Protein AF-A0A1V2PY38-F1 (afdb_monomer)

Foldseek 3Di:
DDDDDDDDDDDDDDDDDDDDDDDDPPPPPDPPPPPDFAFADFAADPLATFDWADQPPAQAIEGAHPDLQCLLVSLLVNLCCVPPHNAYHPQWTQGDNRQKIFGRCVLFPKQDPPSGDPVVVVSSVVSCVLLVVQKDAQCPPPRIRTRRMIGGPDDRPDPSSNVSSVRSDPCVPVPDPPPD

Nearest PDB structures (foldseek):
  5opz-assembly2_B  TM=5.180E-01  e=1.975E-01  Serratia marcescens
  4b8t-assembly1_A  TM=2.677E-01  e=6.816E+00  Homo sapiens
  6t8h-assembly1_A  TM=3.643E-01  e=8.778E+00  Pyrococcus abyssi GE5

Structure (mmCIF, N/CA/C/O backbone):
data_AF-A0A1V2PY38-F1
#
_entry.id   AF-A0A1V2PY38-F1
#
loop_
_atom_site.group_PDB
_atom_site.id
_atom_site.type_symbol
_atom_site.label_atom_id
_atom_site.label_alt_id
_atom_site.label_comp_id
_atom_site.label_asym_id
_atom_site.label_entity_id
_atom_site.label_seq_id
_atom_site.pdbx_PDB_ins_code
_atom_site.Cartn_x
_atom_site.Cartn_y
_atom_site.Cartn_z
_atom_site.occupancy
_atom_site.B_iso_or_equiv
_atom_site.auth_seq_id
_atom_site.auth_comp_id
_atom_site.auth_asym_id
_atom_site.auth_atom_id
_atom_site.pdbx_PDB_model_num
ATOM 1 N N . MET A 1 1 ? 24.891 -36.313 -30.541 1.00 44.72 1 MET A N 1
ATOM 2 C CA . MET A 1 1 ? 26.145 -35.737 -29.997 1.00 44.72 1 MET A CA 1
ATOM 3 C C . MET A 1 1 ? 26.915 -35.227 -31.208 1.00 44.72 1 MET A C 1
ATOM 5 O O . MET A 1 1 ? 27.112 -36.025 -32.102 1.00 44.72 1 MET A O 1
ATOM 9 N N . THR A 1 2 ? 27.163 -33.933 -31.428 1.00 37.19 2 THR A N 1
ATOM 10 C CA . THR A 1 2 ? 27.939 -33.009 -30.584 1.00 37.19 2 THR A CA 1
ATOM 11 C C . THR A 1 2 ? 27.780 -31.555 -31.068 1.00 37.19 2 THR A C 1
ATOM 13 O O . THR A 1 2 ? 27.877 -31.304 -32.260 1.00 37.19 2 THR A O 1
ATOM 16 N N . ARG A 1 3 ? 27.605 -30.650 -30.091 1.00 33.72 3 ARG A N 1
ATOM 17 C CA . ARG A 1 3 ? 28.083 -29.253 -29.956 1.00 33.72 3 ARG A CA 1
ATOM 18 C C . ARG A 1 3 ? 27.941 -28.235 -31.107 1.00 33.72 3 ARG A C 1
ATOM 20 O O . ARG A 1 3 ? 28.606 -28.329 -32.130 1.00 33.72 3 ARG A O 1
ATOM 27 N N . SER A 1 4 ? 27.243 -27.138 -30.789 1.00 47.00 4 SER A N 1
ATOM 28 C CA . SER A 1 4 ? 27.492 -25.795 -31.337 1.00 47.00 4 SER A CA 1
ATOM 29 C C . SER A 1 4 ? 28.939 -25.340 -31.126 1.00 47.00 4 SER A C 1
ATOM 31 O O . SER A 1 4 ? 29.556 -25.709 -30.120 1.00 47.00 4 SER A O 1
ATOM 33 N N . PRO A 1 5 ? 29.398 -24.383 -31.946 1.00 56.16 5 PRO A N 1
ATOM 34 C CA . PRO A 1 5 ? 30.274 -23.337 -31.451 1.00 56.16 5 PRO A CA 1
ATOM 35 C C . PRO A 1 5 ? 29.698 -21.938 -31.698 1.00 56.16 5 PRO A C 1
ATOM 37 O O . PRO A 1 5 ? 29.200 -21.590 -32.766 1.00 56.16 5 PRO A O 1
ATOM 40 N N . VAL A 1 6 ? 29.795 -21.142 -30.640 1.00 51.50 6 VAL A N 1
ATOM 41 C CA . VAL A 1 6 ? 29.648 -19.690 -30.603 1.00 51.50 6 VAL A CA 1
ATOM 42 C C . VAL A 1 6 ? 30.889 -19.086 -31.262 1.00 51.50 6 VAL A C 1
ATOM 44 O O . VAL A 1 6 ? 31.999 -19.458 -30.886 1.00 51.50 6 VAL A O 1
ATOM 47 N N . HIS A 1 7 ? 30.730 -18.127 -32.175 1.00 43.81 7 HIS A N 1
ATOM 48 C CA . HIS A 1 7 ? 31.849 -17.313 -32.651 1.00 43.81 7 HIS A CA 1
ATOM 49 C C . HIS A 1 7 ? 31.508 -15.816 -32.639 1.00 43.81 7 HIS A C 1
ATOM 51 O O . HIS A 1 7 ? 30.764 -15.312 -33.468 1.00 43.81 7 HIS A O 1
ATOM 57 N N . HIS A 1 8 ? 32.108 -15.161 -31.642 1.00 42.28 8 HIS A N 1
ATOM 58 C CA . HIS A 1 8 ? 32.772 -13.855 -31.649 1.00 42.28 8 HIS A CA 1
ATOM 59 C C . HIS A 1 8 ? 32.040 -12.598 -32.149 1.00 42.28 8 HIS A C 1
ATOM 61 O O . HIS A 1 8 ? 31.874 -12.359 -33.341 1.00 42.28 8 HIS A O 1
ATOM 67 N N . LEU A 1 9 ? 31.808 -11.692 -31.188 1.00 53.88 9 LEU A N 1
ATOM 68 C CA . LEU A 1 9 ? 31.710 -10.246 -31.394 1.00 53.88 9 LEU A CA 1
ATOM 69 C C . LEU A 1 9 ? 32.893 -9.729 -32.234 1.00 53.88 9 LEU A C 1
ATOM 71 O O . LEU A 1 9 ? 34.048 -9.785 -31.804 1.00 53.88 9 LEU A O 1
ATOM 75 N N . ALA A 1 10 ? 32.589 -9.134 -33.382 1.00 41.25 10 ALA A N 1
ATOM 76 C CA . ALA A 1 10 ? 33.460 -8.225 -34.115 1.00 41.25 10 ALA A CA 1
ATOM 77 C C . ALA A 1 10 ? 32.586 -7.374 -35.045 1.00 41.25 10 ALA A C 1
ATOM 79 O O . ALA A 1 10 ? 31.606 -7.873 -35.573 1.00 41.25 10 ALA A O 1
ATOM 80 N N . ARG A 1 11 ? 32.843 -6.107 -35.345 1.00 52.97 11 ARG A N 1
ATOM 81 C CA . ARG A 1 11 ? 33.728 -5.050 -34.847 1.00 52.97 11 ARG A CA 1
ATOM 82 C C . ARG A 1 11 ? 33.082 -3.774 -35.405 1.00 52.97 11 ARG A C 1
ATOM 84 O O . ARG A 1 11 ? 32.535 -3.795 -36.501 1.00 52.97 11 ARG A O 1
ATOM 91 N N . ARG A 1 12 ? 33.138 -2.683 -34.643 1.00 54.25 12 ARG A N 1
ATOM 92 C CA . ARG A 1 12 ? 32.640 -1.351 -35.015 1.00 54.25 12 ARG A CA 1
ATOM 93 C C . ARG A 1 12 ? 33.086 -0.947 -36.426 1.00 54.25 12 ARG A C 1
ATOM 95 O O . ARG A 1 12 ? 34.281 -0.785 -36.658 1.00 54.25 12 ARG A O 1
ATOM 102 N N . THR A 1 13 ? 32.128 -0.701 -37.311 1.00 54.72 13 THR A N 1
ATOM 103 C CA . THR A 1 13 ? 32.348 0.035 -38.558 1.00 54.72 13 THR A CA 1
ATOM 104 C C . THR A 1 13 ? 31.899 1.471 -38.322 1.00 54.72 13 THR A C 1
ATOM 106 O O . THR A 1 13 ? 30.708 1.763 -38.286 1.00 54.72 13 THR A O 1
ATOM 109 N N . PHE A 1 14 ? 32.867 2.359 -38.099 1.00 48.75 14 PHE A N 1
ATOM 110 C CA . PHE A 1 14 ? 32.667 3.797 -38.237 1.00 48.75 14 PHE A CA 1
ATOM 111 C C . PHE A 1 14 ? 32.673 4.123 -39.731 1.00 48.75 14 PHE A C 1
ATOM 113 O O . PHE A 1 14 ? 33.659 3.849 -40.413 1.00 48.75 14 PHE A O 1
ATOM 120 N N . LEU A 1 15 ? 31.585 4.710 -40.222 1.00 56.56 15 LEU A N 1
ATOM 121 C CA . LEU A 1 15 ? 31.536 5.372 -41.520 1.00 56.56 15 LEU A CA 1
ATOM 122 C C . LEU A 1 15 ? 31.218 6.847 -41.291 1.00 56.56 15 LEU A C 1
ATOM 124 O O . LEU A 1 15 ? 30.139 7.220 -40.840 1.00 56.56 15 LEU A O 1
ATOM 128 N N . THR A 1 16 ? 32.225 7.660 -41.577 1.00 53.53 16 THR A N 1
ATOM 129 C CA . THR A 1 16 ? 32.181 9.106 -41.761 1.00 53.53 16 THR A CA 1
ATOM 130 C C . THR A 1 16 ? 31.366 9.445 -43.010 1.00 53.53 16 THR A C 1
ATOM 132 O O . THR A 1 16 ? 31.593 8.874 -44.075 1.00 53.53 16 THR A O 1
ATOM 135 N N . GLY A 1 17 ? 30.449 10.406 -42.895 1.00 42.59 17 GLY A N 1
ATOM 136 C CA . GLY A 1 17 ? 29.674 10.951 -44.010 1.00 42.59 17 GLY A CA 1
ATOM 137 C C . GLY A 1 17 ? 29.323 12.417 -43.759 1.00 42.59 17 GLY A C 1
ATOM 138 O O . GLY A 1 17 ? 28.864 12.774 -42.682 1.00 42.59 17 GLY A O 1
ATOM 139 N N . LEU A 1 18 ? 29.634 13.248 -44.745 1.00 49.16 18 LEU A N 1
ATOM 140 C CA . LEU A 1 18 ? 29.828 14.695 -44.714 1.00 49.16 18 LEU A CA 1
ATOM 141 C C . LEU A 1 18 ? 28.513 15.515 -44.722 1.00 49.16 18 LEU A C 1
ATOM 143 O O . LEU A 1 18 ? 27.546 15.148 -45.379 1.00 49.16 18 LEU A O 1
ATOM 147 N N . LEU A 1 19 ? 28.562 16.653 -44.023 1.00 48.09 19 LEU A N 1
ATOM 148 C CA . LEU A 1 19 ? 27.736 17.875 -44.043 1.00 48.09 19 LEU A CA 1
ATOM 149 C C . LEU A 1 19 ? 26.631 18.023 -45.116 1.00 48.09 19 LEU A C 1
ATOM 151 O O . LEU A 1 19 ? 26.914 18.216 -46.297 1.00 48.09 19 LEU A O 1
ATOM 155 N N . ALA A 1 20 ? 25.387 18.166 -44.643 1.00 43.59 20 ALA A N 1
ATOM 156 C CA . ALA A 1 20 ? 24.339 18.942 -45.303 1.00 43.59 20 ALA A CA 1
ATOM 157 C C . ALA A 1 20 ? 23.852 20.036 -44.339 1.00 43.59 20 ALA A C 1
ATOM 159 O O . ALA A 1 20 ? 23.344 19.755 -43.255 1.00 43.59 20 ALA A O 1
ATOM 160 N N . ALA A 1 21 ? 24.049 21.294 -44.731 1.00 48.72 21 ALA A N 1
ATOM 161 C CA . ALA A 1 21 ? 23.447 22.449 -44.087 1.00 48.72 21 ALA A CA 1
ATOM 162 C C . ALA A 1 21 ? 21.945 22.470 -44.408 1.00 48.72 21 ALA A C 1
ATOM 164 O O . ALA A 1 21 ? 21.555 22.565 -45.569 1.00 48.72 21 ALA A O 1
ATOM 165 N N . GLY A 1 22 ? 21.110 22.368 -43.379 1.00 40.28 22 GLY A N 1
ATOM 166 C CA . GLY A 1 22 ? 19.658 22.426 -43.494 1.00 40.28 22 GLY A CA 1
ATOM 167 C C . GLY A 1 22 ? 19.045 22.300 -42.110 1.00 40.28 22 GLY A C 1
ATOM 168 O O . GLY A 1 22 ? 19.044 21.222 -41.526 1.00 40.28 22 GLY A O 1
ATOM 169 N N . GLY A 1 23 ? 18.598 23.425 -41.555 1.00 47.91 23 GLY A N 1
ATOM 170 C CA . GLY A 1 23 ? 17.993 23.483 -40.233 1.00 47.91 23 GLY A CA 1
ATOM 171 C C . GLY A 1 23 ? 16.751 22.602 -40.149 1.00 47.91 23 GLY A C 1
ATOM 172 O O . GLY A 1 23 ? 15.719 22.910 -40.731 1.00 47.91 23 GLY A O 1
ATOM 173 N N . LEU A 1 24 ? 16.852 21.540 -39.364 1.00 43.84 24 LEU A N 1
ATOM 174 C CA . LEU A 1 24 ? 15.728 20.921 -38.685 1.00 43.84 24 LEU A CA 1
ATOM 175 C C . LEU A 1 24 ? 16.132 20.894 -37.220 1.00 43.84 24 LEU A C 1
ATOM 177 O O . LEU A 1 24 ? 16.911 20.047 -36.790 1.00 43.84 24 LEU A O 1
ATOM 181 N N . ALA A 1 25 ? 15.649 21.883 -36.466 1.00 46.38 25 ALA A N 1
ATOM 182 C CA . ALA A 1 25 ? 15.581 21.748 -35.026 1.00 46.38 25 ALA A CA 1
ATOM 183 C C . ALA A 1 25 ? 14.710 20.516 -34.773 1.00 46.38 25 ALA A C 1
ATOM 185 O O . ALA A 1 25 ? 13.492 20.564 -34.944 1.00 46.38 25 ALA A O 1
ATOM 186 N N . VAL A 1 26 ? 15.345 19.391 -34.449 1.00 49.00 26 VAL A N 1
ATOM 187 C CA . VAL A 1 26 ? 14.652 18.286 -33.805 1.00 49.00 26 VAL A CA 1
ATOM 188 C C . VAL A 1 26 ? 14.192 18.875 -32.484 1.00 49.00 26 VAL A C 1
ATOM 190 O O . VAL A 1 26 ? 14.987 19.069 -31.567 1.00 49.00 26 VAL A O 1
ATOM 193 N N . LEU A 1 27 ? 12.925 19.282 -32.444 1.00 49.25 27 LEU A N 1
ATOM 194 C CA . LEU A 1 27 ? 12.243 19.561 -31.199 1.00 49.25 27 LEU A CA 1
ATOM 195 C C . LEU A 1 27 ? 12.256 18.216 -30.472 1.00 49.25 27 LEU A C 1
ATOM 197 O O . LEU A 1 27 ? 11.475 17.327 -30.812 1.00 49.25 27 LEU A O 1
ATOM 201 N N . GLU A 1 28 ? 13.206 18.018 -29.557 1.00 47.66 28 GLU A N 1
ATOM 202 C CA . GLU A 1 28 ? 13.076 16.928 -28.603 1.00 47.66 28 GLU A CA 1
ATOM 203 C C . GLU A 1 28 ? 11.726 17.141 -27.919 1.00 47.66 28 GLU A C 1
ATOM 205 O O . GLU A 1 28 ? 11.496 18.226 -27.366 1.00 47.66 28 GLU A O 1
ATOM 210 N N . PRO A 1 29 ? 10.793 16.178 -27.994 1.00 48.53 29 PRO A N 1
ATOM 211 C CA . PRO A 1 29 ? 9.620 16.251 -27.156 1.00 48.53 29 PRO A CA 1
ATOM 212 C C . PRO A 1 29 ? 10.141 16.226 -25.723 1.00 48.53 29 PRO A C 1
ATOM 214 O O . PRO A 1 29 ? 10.642 15.205 -25.252 1.00 48.53 29 PRO A O 1
ATOM 217 N N . ALA A 1 30 ? 10.070 17.377 -25.052 1.00 48.47 30 ALA A N 1
ATOM 218 C CA . ALA A 1 30 ? 10.277 17.447 -23.619 1.00 48.47 30 ALA A CA 1
ATOM 219 C C . ALA A 1 30 ? 9.403 16.347 -23.006 1.00 48.47 30 ALA A C 1
ATOM 221 O O . ALA A 1 30 ? 8.228 16.252 -23.392 1.00 48.47 30 ALA A O 1
ATOM 222 N N . PRO A 1 31 ? 9.943 15.489 -22.120 1.00 47.78 31 PRO A N 1
ATOM 223 C CA . PRO A 1 31 ? 9.119 14.489 -21.472 1.00 47.78 31 PRO A CA 1
ATOM 224 C C . PRO A 1 31 ? 7.945 15.239 -20.863 1.00 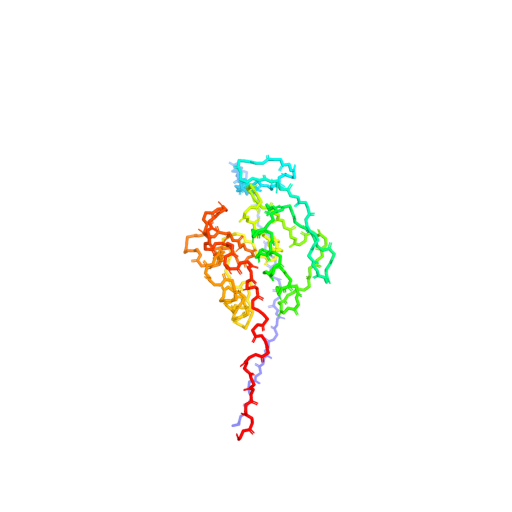47.78 31 PRO A C 1
ATOM 226 O O . PRO A 1 31 ? 8.137 16.182 -20.091 1.00 47.78 31 PRO A O 1
ATOM 229 N N . ALA A 1 32 ? 6.733 14.876 -21.283 1.00 40.38 32 ALA A N 1
ATOM 230 C CA . ALA A 1 32 ? 5.536 15.340 -20.625 1.00 40.38 32 ALA A CA 1
ATOM 231 C C . ALA A 1 32 ? 5.687 14.883 -19.177 1.00 40.38 32 ALA A C 1
ATOM 233 O O . ALA A 1 32 ? 5.514 13.704 -18.870 1.00 40.38 32 ALA A O 1
ATOM 234 N N . ALA A 1 33 ? 6.101 15.801 -18.306 1.00 42.47 33 ALA A N 1
ATOM 235 C CA . ALA A 1 33 ? 6.048 15.612 -16.879 1.00 42.47 33 ALA A CA 1
ATOM 236 C C . ALA A 1 33 ? 4.559 15.495 -16.571 1.00 42.47 33 ALA A C 1
ATOM 238 O O . ALA A 1 33 ? 3.869 16.496 -16.380 1.00 42.47 33 ALA A O 1
ATOM 239 N N 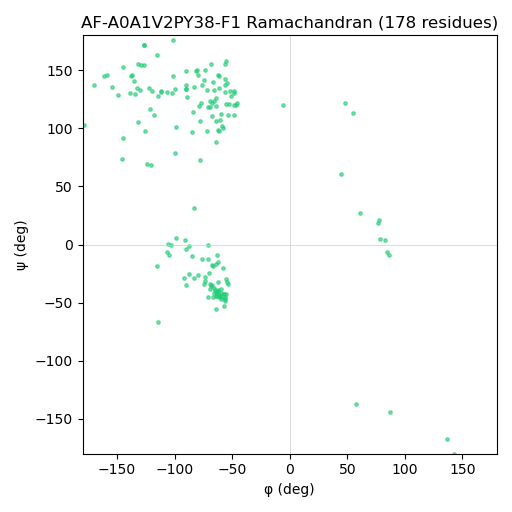. ALA A 1 34 ? 4.038 14.268 -16.645 1.00 49.69 34 ALA A N 1
ATOM 240 C CA . ALA A 1 34 ? 2.760 13.923 -16.067 1.00 49.69 34 ALA A CA 1
ATOM 241 C C . ALA A 1 34 ? 2.828 14.478 -14.648 1.00 49.69 34 ALA A C 1
ATOM 243 O O . ALA A 1 34 ? 3.707 14.070 -13.887 1.00 49.69 34 ALA A O 1
ATOM 244 N N . GLY A 1 35 ? 2.020 15.510 -14.375 1.00 47.31 35 GLY A N 1
ATOM 245 C CA . GLY A 1 35 ? 2.126 16.292 -13.149 1.00 47.31 35 GLY A CA 1
ATOM 246 C C . GLY A 1 35 ? 2.263 15.339 -11.976 1.00 47.31 35 GLY A C 1
ATOM 247 O O . GLY A 1 35 ? 1.428 14.440 -11.829 1.00 47.31 35 GLY A O 1
ATOM 248 N N . ALA A 1 36 ? 3.361 15.476 -11.227 1.00 59.59 36 ALA A N 1
ATOM 249 C CA . ALA A 1 36 ? 3.628 14.600 -10.103 1.00 59.59 36 ALA A CA 1
ATOM 250 C C . ALA A 1 36 ? 2.366 14.582 -9.227 1.00 59.59 36 ALA A C 1
ATOM 252 O O . ALA A 1 36 ? 1.817 15.653 -8.936 1.00 59.59 36 ALA A O 1
ATOM 253 N N . PRO A 1 37 ? 1.837 13.396 -8.894 1.00 64.19 37 PRO A N 1
ATOM 254 C CA . PRO A 1 37 ? 0.621 13.312 -8.112 1.00 64.19 37 PRO A CA 1
ATOM 255 C C . PRO A 1 37 ? 0.819 14.075 -6.803 1.00 64.19 37 PRO A C 1
ATOM 257 O O . PRO A 1 37 ? 1.883 14.009 -6.190 1.00 64.19 37 PRO A O 1
ATOM 260 N N . ALA A 1 38 ? -0.196 14.847 -6.415 1.00 79.50 38 ALA A N 1
ATOM 261 C CA . ALA A 1 38 ? -0.108 15.691 -5.236 1.00 79.50 38 ALA A CA 1
ATOM 262 C C . ALA A 1 38 ? 0.053 14.826 -3.978 1.00 79.50 38 ALA A C 1
ATOM 264 O O . ALA A 1 38 ? -0.817 14.009 -3.656 1.00 79.50 38 ALA A O 1
ATOM 265 N N . GLU A 1 39 ? 1.169 15.028 -3.283 1.00 88.44 39 GLU A N 1
ATOM 266 C CA . GLU A 1 39 ? 1.436 14.435 -1.979 1.00 88.44 39 GLU A CA 1
ATOM 267 C C . GLU A 1 39 ? 0.470 14.993 -0.929 1.00 88.44 39 GLU A C 1
ATOM 269 O O . GLU A 1 39 ? 0.159 16.191 -0.904 1.00 88.44 39 GLU A O 1
ATOM 274 N N . ALA A 1 40 ? 0.001 14.109 -0.054 1.00 91.19 40 ALA A N 1
ATOM 275 C CA . ALA A 1 40 ? -0.819 14.470 1.084 1.00 91.19 40 ALA A CA 1
ATOM 276 C C . ALA A 1 40 ? 0.004 15.313 2.063 1.00 91.19 40 ALA A C 1
ATOM 278 O O . ALA A 1 40 ? 1.046 14.884 2.557 1.00 91.19 40 ALA A O 1
ATOM 279 N N . ARG A 1 41 ? -0.474 16.516 2.384 1.00 90.88 41 ARG A N 1
ATOM 280 C CA . ARG A 1 41 ? 0.142 17.336 3.432 1.00 90.88 41 ARG A CA 1
ATOM 281 C C . ARG A 1 41 ? -0.509 17.027 4.779 1.00 90.88 41 ARG A C 1
ATOM 283 O O . ARG A 1 41 ? -1.739 17.029 4.844 1.00 90.88 41 ARG A O 1
ATOM 290 N N . PRO A 1 42 ? 0.278 16.822 5.850 1.00 93.69 42 PRO A N 1
ATOM 291 C CA . PRO A 1 42 ? -0.267 16.704 7.194 1.00 93.69 42 PRO A CA 1
ATOM 292 C C . PRO A 1 42 ? -1.139 17.907 7.558 1.00 93.69 42 PRO A C 1
ATOM 294 O O . PRO A 1 42 ? -0.800 19.053 7.247 1.00 93.69 42 PRO A O 1
ATOM 297 N N . GLY A 1 43 ? -2.260 17.646 8.222 1.00 93.38 43 GLY A N 1
ATOM 298 C CA . GLY A 1 43 ? -3.245 18.663 8.569 1.00 93.38 43 GLY A CA 1
ATOM 299 C C . GLY A 1 43 ? -4.690 18.171 8.481 1.00 93.38 43 GLY A C 1
ATOM 300 O O . GLY A 1 43 ? -4.950 17.006 8.171 1.00 93.38 43 GLY A O 1
ATOM 301 N N . PRO A 1 44 ? -5.656 19.049 8.785 1.00 92.75 44 PRO A N 1
ATOM 302 C CA . PRO A 1 44 ? -7.065 18.693 8.773 1.00 92.75 44 PRO A CA 1
ATOM 303 C C . PRO A 1 44 ? -7.606 18.564 7.344 1.00 92.75 44 PRO A C 1
ATOM 305 O O . PRO A 1 44 ? -7.327 19.382 6.468 1.00 92.75 44 PRO A O 1
ATOM 308 N N . THR A 1 45 ? -8.470 17.576 7.141 1.00 90.06 45 THR A N 1
ATOM 309 C CA . THR A 1 45 ? -9.266 17.366 5.927 1.00 90.06 45 THR A CA 1
ATOM 310 C C . THR A 1 45 ? -10.741 17.240 6.305 1.00 90.06 45 THR A C 1
ATOM 312 O O . THR A 1 45 ? -11.097 17.091 7.476 1.00 90.06 45 THR A O 1
ATOM 315 N N . ARG A 1 46 ? -11.635 17.212 5.310 1.00 87.38 46 ARG A N 1
ATOM 316 C CA . ARG A 1 46 ? -13.068 16.946 5.548 1.00 87.38 46 ARG A CA 1
ATOM 317 C C . ARG A 1 46 ? -13.355 15.555 6.136 1.00 87.38 46 ARG A C 1
ATOM 319 O O . ARG A 1 46 ? -14.477 15.312 6.569 1.00 87.38 46 ARG A O 1
ATOM 326 N N . PHE A 1 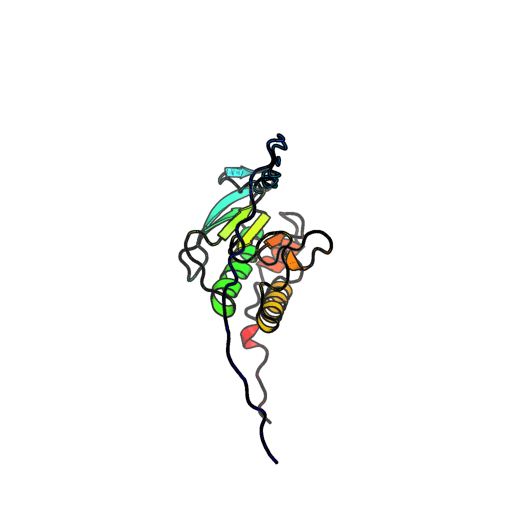47 ? -12.385 14.641 6.093 1.00 85.62 47 PHE A N 1
ATOM 327 C CA . PHE A 1 47 ? -12.528 13.259 6.552 1.00 85.62 47 PHE A CA 1
ATOM 328 C C . PHE A 1 47 ? -11.801 12.973 7.873 1.00 85.62 47 PHE A C 1
ATOM 330 O O . PHE A 1 47 ? -11.958 11.882 8.414 1.00 85.62 47 PHE A O 1
ATOM 337 N N . GLY A 1 48 ? -11.030 13.930 8.397 1.00 91.44 48 GLY A N 1
ATOM 338 C CA . GLY A 1 48 ? -10.202 13.763 9.592 1.00 91.44 48 GLY A CA 1
ATOM 339 C C . GLY A 1 48 ? -8.814 14.377 9.421 1.00 91.44 48 GLY A C 1
ATOM 340 O O . GLY A 1 48 ? -8.575 15.126 8.475 1.00 91.44 48 GLY A O 1
ATOM 341 N N . ASN A 1 49 ? -7.898 14.060 10.332 1.00 96.00 49 ASN A N 1
ATOM 342 C CA . ASN A 1 49 ? -6.527 14.563 10.283 1.00 96.00 49 ASN A CA 1
ATOM 343 C C . ASN A 1 49 ? -5.629 13.624 9.484 1.00 96.00 49 ASN A C 1
ATOM 345 O O . ASN A 1 49 ? -5.662 12.412 9.688 1.00 96.00 49 ASN A O 1
ATOM 349 N N . VAL A 1 50 ? -4.825 14.200 8.598 1.00 97.38 50 VAL A N 1
ATOM 350 C CA . VAL A 1 50 ? -3.691 13.527 7.973 1.00 97.38 50 VAL A CA 1
ATOM 351 C C . VAL A 1 50 ? -2.470 13.753 8.849 1.00 97.38 50 VAL A C 1
ATOM 353 O O . VAL A 1 50 ? -2.132 14.895 9.168 1.00 97.38 50 VAL A O 1
ATOM 356 N N . GLU A 1 51 ? -1.805 12.670 9.223 1.00 97.56 51 GLU A N 1
ATOM 357 C CA . GLU A 1 51 ? -0.622 12.671 10.078 1.00 97.56 51 GLU A CA 1
ATOM 358 C C . GLU A 1 51 ? 0.493 11.850 9.431 1.00 97.56 51 GLU A C 1
ATOM 360 O O . GLU A 1 51 ? 0.253 10.963 8.610 1.00 97.56 51 GLU A O 1
ATOM 365 N N . THR A 1 52 ? 1.741 12.153 9.779 1.00 97.81 52 THR A N 1
ATOM 366 C CA . THR A 1 52 ? 2.878 11.344 9.337 1.00 97.81 52 THR A CA 1
ATOM 367 C C . THR A 1 52 ? 2.962 10.087 10.193 1.00 97.81 52 THR A C 1
ATOM 369 O O . THR A 1 52 ? 3.182 10.165 11.401 1.00 97.81 52 THR A O 1
ATOM 372 N N . HIS A 1 53 ? 2.845 8.923 9.560 1.00 98.19 53 HIS A N 1
ATOM 373 C CA . HIS A 1 53 ? 2.949 7.626 10.217 1.00 98.19 53 HIS A CA 1
ATOM 374 C C . HIS A 1 53 ? 4.211 6.890 9.777 1.00 98.19 53 HIS A C 1
ATOM 376 O O . HIS A 1 53 ? 4.476 6.754 8.583 1.00 98.19 53 HIS A O 1
ATOM 382 N N . VAL A 1 54 ? 4.970 6.380 10.746 1.00 98.06 54 VAL A N 1
ATOM 383 C CA . VAL A 1 54 ? 6.123 5.507 10.494 1.00 98.06 54 VAL A CA 1
ATOM 384 C C . VAL A 1 54 ? 5.633 4.109 10.125 1.00 98.06 54 VAL A C 1
ATOM 386 O O . VAL A 1 54 ? 4.723 3.573 10.760 1.00 98.06 54 VAL A O 1
ATOM 389 N N . ILE A 1 55 ? 6.256 3.506 9.115 1.00 97.88 55 ILE A N 1
ATOM 390 C CA . ILE A 1 55 ? 6.003 2.121 8.72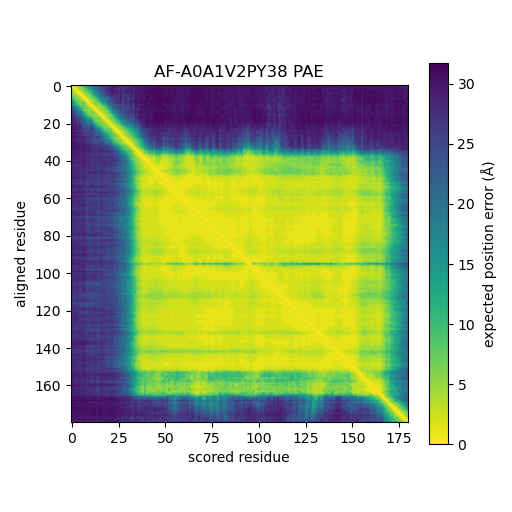2 1.00 97.88 55 ILE A CA 1
ATOM 391 C C . ILE A 1 55 ? 6.851 1.213 9.614 1.00 97.88 55 ILE A C 1
ATOM 393 O O . ILE A 1 55 ? 8.083 1.236 9.554 1.00 97.88 55 ILE A O 1
ATOM 397 N N . GLU A 1 56 ? 6.175 0.423 10.449 1.00 95.94 56 GLU A N 1
ATOM 398 C CA . GLU A 1 56 ? 6.791 -0.505 11.403 1.00 95.94 56 GLU A CA 1
ATOM 399 C C . GLU A 1 56 ? 7.871 -1.372 10.734 1.00 95.94 56 GLU A C 1
ATOM 401 O O . GLU A 1 56 ? 7.649 -1.947 9.669 1.00 95.94 56 GLU A O 1
ATOM 406 N N . GLY A 1 57 ? 9.041 -1.464 11.372 1.00 95.94 57 GLY A N 1
ATOM 407 C CA . GLY A 1 57 ? 10.172 -2.252 10.875 1.00 95.94 57 GLY A CA 1
ATOM 408 C C . GLY A 1 57 ? 11.072 -1.547 9.864 1.00 95.94 57 GLY A C 1
ATOM 409 O O . GLY A 1 57 ? 12.124 -2.085 9.534 1.00 95.94 57 GLY A O 1
ATOM 410 N N . SER A 1 58 ? 10.705 -0.347 9.413 1.00 97.19 58 SER A N 1
ATOM 411 C CA . SER A 1 58 ? 11.420 0.382 8.365 1.00 97.19 58 SER A CA 1
ATOM 412 C C . SER A 1 58 ? 11.807 1.803 8.789 1.00 97.19 58 SER A C 1
ATOM 414 O O . SER A 1 58 ? 11.364 2.306 9.820 1.00 97.19 58 SER A O 1
ATOM 416 N N . ALA A 1 59 ? 12.612 2.470 7.958 1.00 95.50 59 ALA A N 1
ATOM 417 C CA . ALA A 1 59 ? 12.874 3.907 8.077 1.00 95.50 59 ALA A CA 1
ATOM 418 C C . ALA A 1 59 ? 11.843 4.770 7.318 1.00 95.50 59 ALA A C 1
ATOM 420 O O . ALA A 1 59 ? 11.962 5.994 7.309 1.00 95.50 59 ALA A O 1
ATOM 421 N N . ALA A 1 60 ? 10.874 4.144 6.644 1.00 98.00 60 ALA A N 1
ATOM 422 C CA . ALA A 1 60 ? 9.890 4.812 5.805 1.00 98.00 60 ALA A CA 1
ATOM 423 C C . ALA A 1 60 ? 8.740 5.403 6.634 1.00 98.00 60 ALA A C 1
ATOM 425 O O . ALA A 1 60 ? 8.343 4.863 7.670 1.00 98.00 60 ALA A O 1
ATOM 426 N N . SER A 1 61 ? 8.157 6.493 6.140 1.00 97.81 61 SER A N 1
ATOM 427 C CA . SER A 1 61 ? 6.951 7.101 6.705 1.00 97.81 61 SER A CA 1
ATOM 428 C C . SER A 1 61 ? 6.075 7.680 5.605 1.00 97.81 61 SER A C 1
ATOM 430 O O . SER A 1 61 ? 6.603 8.100 4.583 1.00 97.81 61 SER A O 1
ATOM 432 N N . ALA A 1 62 ? 4.765 7.759 5.828 1.00 97.75 62 ALA A N 1
ATOM 433 C CA . ALA A 1 62 ? 3.827 8.367 4.887 1.00 97.75 62 ALA A CA 1
ATOM 434 C C . ALA A 1 62 ? 2.799 9.244 5.613 1.00 97.75 62 ALA A C 1
ATOM 436 O O . ALA A 1 62 ? 2.380 8.929 6.729 1.00 97.75 62 ALA A O 1
ATOM 437 N N . ALA A 1 63 ? 2.381 10.336 4.970 1.00 97.88 63 ALA A N 1
ATOM 438 C CA . ALA A 1 63 ? 1.287 11.181 5.439 1.00 97.88 63 ALA A CA 1
ATOM 439 C C . ALA A 1 63 ? -0.064 10.524 5.105 1.00 97.88 63 ALA A C 1
ATOM 441 O O . ALA A 1 63 ? -0.470 10.495 3.944 1.00 97.88 63 ALA A O 1
ATOM 442 N N . LEU A 1 64 ? -0.755 9.972 6.104 1.00 97.75 64 LEU A N 1
ATOM 443 C CA . LEU A 1 64 ? -1.993 9.205 5.920 1.00 97.75 64 LEU A CA 1
ATOM 444 C C . LEU A 1 64 ? -3.114 9.746 6.804 1.00 97.75 64 LEU A C 1
ATOM 446 O O . LEU A 1 64 ? -2.868 10.332 7.853 1.00 97.75 64 LEU A O 1
ATOM 450 N N . LEU A 1 65 ? -4.359 9.532 6.379 1.00 97.06 65 LEU A N 1
ATOM 451 C CA . LEU A 1 65 ? -5.533 9.865 7.175 1.00 97.06 65 LEU A CA 1
ATOM 452 C C . LEU A 1 65 ? -5.592 8.951 8.408 1.00 97.06 65 LEU A C 1
ATOM 454 O O . LEU A 1 65 ? -5.669 7.725 8.274 1.00 97.06 65 LEU A O 1
ATOM 458 N N . SER A 1 66 ? -5.598 9.552 9.597 1.00 94.94 66 SER A N 1
ATOM 459 C CA . SER A 1 66 ? -5.624 8.848 10.879 1.00 94.94 66 SER A CA 1
ATOM 460 C C . SER A 1 66 ? -6.817 7.888 11.006 1.00 94.94 66 SER A C 1
ATOM 462 O O . SER A 1 66 ? -7.880 8.061 10.403 1.00 94.94 66 SER A O 1
ATOM 464 N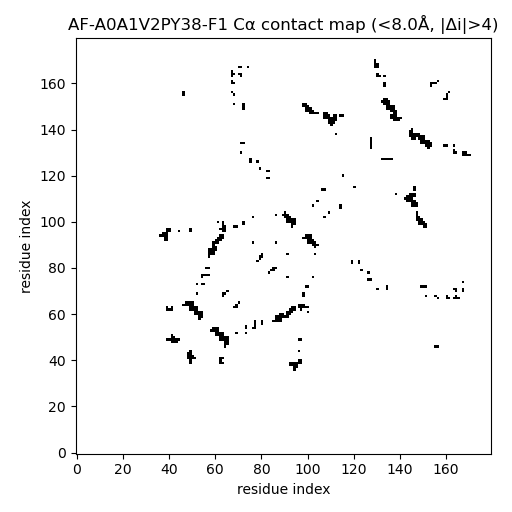 N . GLY A 1 67 ? -6.658 6.866 11.850 1.00 93.44 67 GLY A N 1
ATOM 465 C CA . GLY A 1 67 ? -7.694 5.867 12.119 1.00 93.44 67 GLY A CA 1
ATOM 466 C C . GLY A 1 67 ? -7.677 4.697 11.123 1.00 93.44 67 GLY A C 1
ATOM 467 O O . GLY A 1 67 ? -6.597 4.277 10.704 1.00 93.44 67 GLY A O 1
ATOM 468 N N . PRO A 1 68 ? -8.846 4.139 10.744 1.00 94.12 68 PRO A N 1
ATOM 469 C CA . PRO A 1 68 ? -8.926 2.922 9.929 1.00 94.12 68 PRO A CA 1
ATOM 470 C C . PRO A 1 68 ? -8.162 2.968 8.598 1.00 94.12 68 PRO A C 1
ATOM 472 O O . PRO A 1 68 ? -7.653 1.942 8.151 1.00 94.12 68 PRO A O 1
ATOM 475 N N . VAL A 1 69 ? -8.061 4.147 7.972 1.00 95.56 69 VAL A N 1
ATOM 476 C CA . VAL A 1 69 ? -7.292 4.338 6.731 1.00 95.56 69 VAL A CA 1
ATOM 477 C C . VAL A 1 69 ? -5.804 4.089 6.972 1.00 95.56 69 VAL A C 1
ATOM 479 O O . VAL A 1 69 ? -5.230 3.211 6.325 1.00 95.56 69 VAL A O 1
ATOM 482 N N . ALA A 1 70 ? -5.199 4.800 7.931 1.00 96.69 70 ALA A N 1
ATOM 483 C CA . ALA A 1 70 ? -3.810 4.586 8.320 1.00 96.69 70 ALA A CA 1
ATOM 484 C C . ALA A 1 70 ? -3.559 3.126 8.725 1.00 96.69 70 ALA A C 1
ATOM 486 O O . ALA A 1 70 ? -2.580 2.542 8.275 1.00 96.69 70 ALA A O 1
ATOM 487 N N . THR A 1 71 ? -4.455 2.493 9.492 1.00 96.38 71 THR A N 1
ATOM 488 C CA . THR A 1 71 ? -4.307 1.080 9.889 1.00 96.38 71 THR A CA 1
ATOM 489 C C . THR A 1 71 ? -4.152 0.141 8.690 1.00 96.38 71 THR A C 1
ATOM 491 O O . THR A 1 71 ? -3.242 -0.688 8.674 1.00 96.38 71 THR A O 1
ATOM 494 N N . LEU A 1 72 ? -5.013 0.268 7.677 1.00 96.69 72 LEU A N 1
ATOM 495 C CA . LEU A 1 72 ? -4.976 -0.600 6.497 1.00 96.69 72 LEU A CA 1
ATOM 496 C C . LEU A 1 72 ? -3.764 -0.310 5.606 1.00 96.69 72 LEU A C 1
ATOM 498 O O . LEU A 1 72 ? -3.068 -1.237 5.199 1.00 96.69 72 LEU A O 1
ATOM 502 N N . LEU A 1 73 ? -3.472 0.962 5.330 1.00 97.81 73 LEU A N 1
ATOM 503 C CA . LEU A 1 73 ? -2.346 1.325 4.464 1.00 97.81 73 LEU A CA 1
ATOM 504 C C . LEU A 1 73 ? -0.988 1.031 5.123 1.00 97.81 73 LEU A C 1
ATOM 506 O O . LEU A 1 73 ? -0.068 0.585 4.441 1.00 97.81 73 LEU A O 1
ATOM 510 N N . LEU A 1 74 ? -0.866 1.177 6.447 1.00 98.19 74 LEU A N 1
ATOM 511 C CA . LEU A 1 74 ? 0.329 0.749 7.183 1.00 98.19 74 LEU A CA 1
ATOM 512 C C . LEU A 1 74 ? 0.471 -0.775 7.204 1.00 98.19 74 LEU A C 1
ATOM 514 O O . LEU A 1 74 ? 1.590 -1.273 7.106 1.00 98.19 74 LEU A O 1
ATOM 518 N N . HIS A 1 75 ? -0.634 -1.529 7.282 1.00 97.56 75 HIS A N 1
ATOM 519 C CA . HIS A 1 75 ? -0.591 -2.987 7.144 1.00 97.56 75 HIS A CA 1
ATOM 520 C C . HIS A 1 75 ? -0.026 -3.402 5.776 1.00 97.56 75 HIS A C 1
ATOM 522 O O . HIS A 1 75 ? 0.883 -4.234 5.727 1.00 97.56 75 HIS A O 1
ATOM 528 N N . VAL A 1 76 ? -0.502 -2.776 4.693 1.00 98.19 76 VAL A N 1
ATOM 529 C CA . VAL A 1 76 ? 0.018 -2.984 3.331 1.00 98.19 76 VAL A CA 1
ATOM 530 C C . VAL A 1 76 ? 1.513 -2.675 3.268 1.00 98.19 76 VAL A C 1
ATOM 532 O O . VAL A 1 76 ? 2.298 -3.531 2.865 1.00 98.19 76 VAL A O 1
ATOM 535 N N . ALA A 1 77 ? 1.918 -1.483 3.719 1.00 98.44 77 ALA A N 1
ATOM 536 C CA . ALA A 1 77 ? 3.309 -1.039 3.671 1.00 98.44 77 ALA A CA 1
ATOM 537 C C . ALA A 1 77 ? 4.251 -1.965 4.446 1.00 98.44 77 ALA A C 1
ATOM 539 O O . ALA A 1 77 ? 5.334 -2.301 3.972 1.00 98.44 77 ALA A O 1
ATOM 540 N N . ARG A 1 78 ? 3.821 -2.415 5.626 1.00 98.19 78 ARG A N 1
ATOM 541 C CA . ARG A 1 78 ? 4.599 -3.306 6.484 1.00 98.19 78 ARG A CA 1
ATOM 542 C C . ARG A 1 78 ? 4.784 -4.689 5.860 1.00 98.19 78 ARG A C 1
ATOM 544 O O . ARG A 1 78 ? 5.888 -5.219 5.871 1.00 98.19 78 ARG A O 1
ATOM 551 N N . ARG A 1 79 ? 3.725 -5.285 5.304 1.00 97.75 79 ARG A N 1
ATOM 552 C CA . ARG A 1 79 ? 3.824 -6.589 4.622 1.00 97.75 79 ARG A CA 1
ATOM 553 C C . ARG A 1 79 ? 4.678 -6.478 3.359 1.00 97.75 79 ARG A C 1
ATOM 555 O O . ARG A 1 79 ? 5.559 -7.304 3.151 1.00 97.75 79 ARG A O 1
ATOM 562 N N . PHE A 1 80 ? 4.512 -5.403 2.585 1.00 98.44 80 PHE A N 1
ATOM 563 C CA . PHE A 1 80 ? 5.378 -5.108 1.442 1.00 98.44 80 PHE A CA 1
ATOM 564 C C . PHE A 1 80 ? 6.855 -5.025 1.858 1.00 98.44 80 PHE A C 1
ATOM 566 O O . PHE A 1 80 ? 7.708 -5.655 1.235 1.00 98.44 80 PHE A O 1
ATOM 573 N N . HIS A 1 81 ? 7.142 -4.294 2.940 1.00 98.12 81 HIS A N 1
ATOM 574 C CA . HIS A 1 81 ? 8.487 -4.140 3.490 1.00 98.12 81 HIS A CA 1
ATOM 575 C C . HIS A 1 81 ? 9.148 -5.482 3.828 1.00 98.12 81 HIS A C 1
ATOM 577 O O . HIS A 1 81 ? 10.319 -5.692 3.515 1.00 98.12 81 HIS A O 1
ATOM 583 N N . TYR A 1 82 ? 8.403 -6.382 4.472 1.00 98.12 82 TYR A N 1
ATOM 584 C CA . TYR A 1 82 ? 8.948 -7.650 4.948 1.00 98.12 82 TYR A CA 1
ATOM 585 C C . TYR A 1 82 ? 9.007 -8.752 3.890 1.00 98.12 82 TYR A C 1
ATOM 587 O O . TYR A 1 82 ? 9.863 -9.628 3.995 1.00 98.12 82 TYR A O 1
ATOM 595 N N . GLU A 1 83 ? 8.108 -8.746 2.907 1.00 98.31 83 GLU A N 1
ATOM 596 C CA . GLU A 1 83 ? 7.932 -9.893 2.004 1.00 98.31 83 GLU A CA 1
ATOM 597 C C . GLU A 1 83 ? 8.281 -9.617 0.549 1.00 98.31 83 GLU A C 1
ATOM 599 O O . GLU A 1 83 ? 8.502 -10.567 -0.196 1.00 98.31 83 GLU A O 1
ATOM 604 N N . ILE A 1 84 ? 8.333 -8.348 0.143 1.00 98.19 84 ILE A N 1
ATOM 605 C CA . ILE A 1 84 ? 8.638 -7.966 -1.237 1.00 98.19 84 ILE A CA 1
ATOM 606 C C . ILE A 1 84 ? 9.968 -7.227 -1.261 1.00 98.19 84 ILE A C 1
ATOM 608 O O . ILE A 1 84 ? 10.960 -7.737 -1.777 1.00 98.19 84 ILE A O 1
ATOM 612 N N . ALA A 1 85 ? 10.026 -6.040 -0.658 1.00 97.81 85 ALA A N 1
ATOM 613 C CA . ALA A 1 85 ? 11.255 -5.270 -0.654 1.00 97.81 85 ALA A CA 1
ATOM 614 C C . ALA A 1 85 ? 11.347 -4.316 0.532 1.00 97.81 85 ALA A C 1
ATOM 616 O O . ALA A 1 85 ? 10.419 -3.555 0.808 1.00 97.81 85 ALA A O 1
ATOM 617 N N . ALA A 1 86 ? 12.525 -4.292 1.160 1.00 97.94 86 ALA A N 1
ATOM 618 C CA . ALA A 1 86 ? 12.826 -3.353 2.227 1.00 97.94 86 ALA A CA 1
ATOM 619 C C . ALA A 1 86 ? 12.616 -1.901 1.761 1.00 97.94 86 ALA A C 1
ATOM 621 O O . ALA A 1 86 ? 12.917 -1.540 0.620 1.00 97.94 86 ALA A O 1
ATOM 622 N N . LEU A 1 87 ? 12.103 -1.089 2.683 1.00 98.31 87 LEU A N 1
ATOM 623 C CA . LEU A 1 87 ? 11.706 0.300 2.473 1.00 98.31 87 LEU A CA 1
ATOM 624 C C . LEU A 1 87 ? 12.650 1.214 3.245 1.00 98.31 87 LEU A C 1
ATOM 626 O O . LEU A 1 87 ? 12.915 1.004 4.432 1.00 98.31 87 LEU A O 1
ATOM 630 N N . THR A 1 88 ? 13.129 2.236 2.556 1.00 97.56 88 THR A N 1
ATOM 631 C CA . THR A 1 88 ? 13.935 3.334 3.078 1.00 97.56 88 THR A CA 1
ATOM 632 C C . THR A 1 88 ? 13.073 4.580 3.287 1.00 97.56 88 THR A C 1
ATOM 634 O O . THR A 1 88 ? 11.890 4.606 2.952 1.00 97.56 88 THR A O 1
ATOM 637 N N . SER A 1 89 ? 13.657 5.641 3.841 1.00 95.88 89 SER A N 1
ATOM 638 C CA . SER A 1 89 ? 12.940 6.873 4.198 1.00 95.88 89 SER A CA 1
ATOM 639 C C . SER A 1 89 ? 12.216 7.568 3.040 1.00 95.88 89 SER A C 1
ATOM 641 O O . SER A 1 89 ? 11.320 8.363 3.294 1.00 95.88 89 SER A O 1
ATOM 643 N N . THR A 1 90 ? 12.586 7.291 1.788 1.00 94.38 90 THR A N 1
ATOM 644 C CA . THR A 1 90 ? 11.999 7.908 0.584 1.00 94.38 90 THR A CA 1
ATOM 645 C C . THR A 1 90 ? 11.062 6.978 -0.184 1.00 94.38 90 THR A C 1
ATOM 647 O O . THR A 1 90 ? 10.528 7.358 -1.219 1.00 94.38 90 THR A O 1
ATOM 650 N N . ASP A 1 91 ? 10.861 5.753 0.302 1.00 97.25 91 ASP A N 1
ATOM 651 C CA . ASP A 1 91 ? 10.170 4.702 -0.446 1.00 97.25 91 ASP A CA 1
ATOM 652 C C . ASP A 1 91 ? 8.659 4.655 -0.203 1.00 97.25 91 ASP A C 1
ATOM 654 O O . ASP A 1 91 ? 7.998 3.759 -0.719 1.00 97.25 91 ASP A O 1
ATOM 658 N N . ALA A 1 92 ? 8.092 5.574 0.575 1.00 97.69 92 ALA A N 1
ATOM 659 C CA . ALA A 1 92 ? 6.660 5.617 0.845 1.00 97.69 92 ALA A CA 1
ATOM 660 C C . ALA A 1 92 ? 6.149 7.056 0.811 1.00 97.69 92 ALA A C 1
ATOM 662 O O . ALA A 1 92 ? 6.714 7.935 1.454 1.00 97.69 92 ALA A O 1
ATOM 663 N N . ILE A 1 93 ? 5.068 7.285 0.067 1.00 97.06 93 ILE A N 1
ATOM 664 C CA . ILE A 1 93 ? 4.459 8.606 -0.099 1.00 97.06 93 ILE A CA 1
ATOM 665 C C . ILE A 1 93 ? 2.948 8.468 0.057 1.00 97.06 93 ILE A C 1
ATOM 667 O O . ILE A 1 93 ? 2.324 7.624 -0.589 1.00 97.06 93 ILE A O 1
ATOM 671 N N . GLY A 1 94 ? 2.350 9.301 0.905 1.00 97.12 94 GLY A N 1
ATOM 672 C CA . GLY A 1 94 ? 0.897 9.428 0.988 1.00 97.12 94 GLY A CA 1
ATOM 673 C C . GLY A 1 94 ? 0.380 10.379 -0.089 1.00 97.12 94 GLY A C 1
ATOM 674 O O . GLY A 1 94 ? 0.960 11.442 -0.289 1.00 97.12 94 GLY A O 1
ATOM 675 N N . LEU A 1 95 ? -0.701 10.030 -0.784 1.00 94.75 95 LEU A N 1
ATOM 676 C CA . LEU A 1 95 ? -1.315 10.893 -1.803 1.00 94.75 95 LEU A CA 1
ATOM 677 C C . LEU A 1 95 ? -2.726 11.343 -1.404 1.00 94.75 95 LEU A C 1
ATOM 679 O O . LEU A 1 95 ? -3.377 10.742 -0.541 1.00 94.75 95 LEU A O 1
ATOM 683 N N . ALA A 1 96 ? -3.208 12.386 -2.089 1.00 85.12 96 ALA A N 1
ATOM 684 C CA . ALA A 1 96 ? -4.544 12.958 -1.907 1.00 85.12 96 ALA A CA 1
ATOM 685 C C . ALA A 1 96 ? -4.790 13.418 -0.452 1.00 85.12 96 ALA A C 1
ATOM 687 O O . ALA A 1 96 ? -3.912 14.016 0.162 1.00 85.12 96 ALA A O 1
ATOM 688 N N . ASP A 1 97 ? -5.963 13.140 0.120 1.00 89.75 97 ASP A N 1
ATOM 689 C CA . ASP A 1 97 ? -6.303 13.471 1.514 1.00 89.75 97 ASP A CA 1
ATOM 690 C C . ASP A 1 97 ? -5.772 12.400 2.502 1.00 89.75 97 ASP A C 1
ATOM 692 O O . ASP A 1 97 ? -6.412 12.099 3.508 1.00 89.75 97 ASP A O 1
ATOM 696 N N . GLY A 1 98 ? -4.638 11.757 2.189 1.00 95.81 98 GLY A N 1
ATOM 697 C CA . GLY A 1 98 ? -4.039 10.679 2.987 1.00 95.81 98 GLY A CA 1
ATOM 698 C C . GLY A 1 98 ? -4.734 9.316 2.848 1.00 95.81 98 GLY A C 1
ATOM 699 O O . GLY A 1 98 ? -4.577 8.449 3.707 1.00 95.81 98 GLY A O 1
ATOM 700 N N . THR A 1 99 ? -5.530 9.118 1.794 1.00 95.94 99 THR A N 1
ATOM 701 C CA . THR A 1 99 ? -6.295 7.879 1.524 1.00 95.94 99 THR A CA 1
ATOM 702 C C . THR A 1 99 ? -5.628 6.948 0.513 1.00 95.94 99 THR A C 1
ATOM 704 O O . THR A 1 99 ? -6.213 5.949 0.085 1.00 95.94 99 THR A O 1
ATOM 707 N N . GLU A 1 100 ? -4.419 7.296 0.097 1.00 97.25 100 GLU A N 1
ATOM 708 C CA . GLU A 1 100 ? -3.643 6.614 -0.924 1.00 97.25 100 GLU A CA 1
ATOM 709 C C . GLU A 1 100 ? -2.191 6.526 -0.482 1.00 97.25 100 GLU A C 1
ATOM 711 O O . GLU A 1 100 ? -1.673 7.452 0.141 1.00 97.25 100 GLU A O 1
ATOM 716 N N . LEU A 1 101 ? -1.541 5.426 -0.835 1.00 98.31 101 LEU A N 1
ATOM 717 C CA . LEU A 1 101 ? -0.144 5.154 -0.549 1.00 98.31 101 LEU A CA 1
ATOM 718 C C . LEU A 1 101 ? 0.550 4.723 -1.838 1.00 98.31 101 LEU A C 1
ATOM 720 O O . LEU A 1 101 ? 0.061 3.847 -2.549 1.00 98.31 101 LEU A O 1
ATOM 724 N N . VAL A 1 102 ? 1.713 5.303 -2.108 1.00 98.25 102 VAL A N 1
ATOM 725 C CA . VAL A 1 102 ? 2.627 4.844 -3.152 1.00 98.25 102 VAL A CA 1
ATOM 726 C C . VAL A 1 102 ? 3.905 4.353 -2.505 1.00 98.25 102 VAL A C 1
ATOM 728 O O . VAL A 1 102 ? 4.526 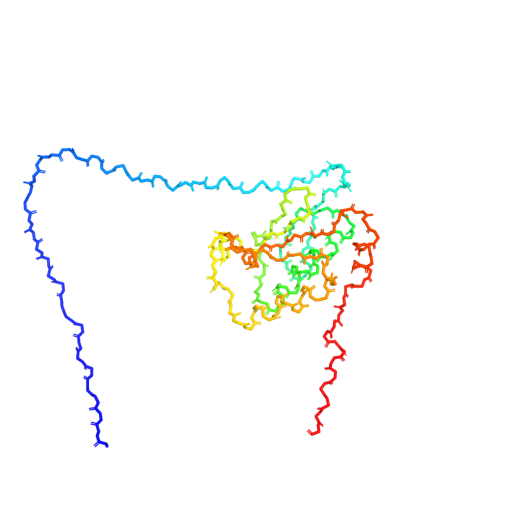5.074 -1.727 1.00 98.25 102 VAL A O 1
ATOM 731 N N . ILE A 1 103 ? 4.294 3.134 -2.853 1.00 98.31 103 ILE A N 1
ATOM 732 C CA . ILE A 1 103 ? 5.526 2.494 -2.416 1.00 98.31 103 ILE A CA 1
ATOM 733 C C . ILE A 1 103 ? 6.506 2.469 -3.587 1.00 98.31 103 ILE A C 1
ATOM 735 O O . ILE A 1 103 ? 6.143 2.063 -4.688 1.00 98.31 103 ILE A O 1
ATOM 739 N N . ARG A 1 104 ? 7.747 2.897 -3.334 1.00 97.50 104 ARG A N 1
ATO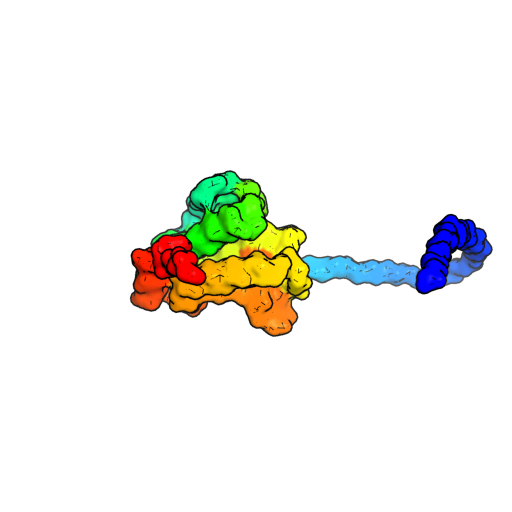M 740 C CA . ARG A 1 104 ? 8.890 2.890 -4.260 1.00 97.50 104 ARG A CA 1
ATOM 741 C C . ARG A 1 104 ? 8.521 3.378 -5.672 1.00 97.50 104 ARG A C 1
ATOM 743 O O . ARG A 1 104 ? 8.674 2.620 -6.632 1.00 97.50 104 ARG A O 1
ATOM 750 N N . PRO A 1 105 ? 8.047 4.629 -5.823 1.00 94.94 105 PRO A N 1
ATOM 751 C CA . PRO A 1 105 ? 7.572 5.157 -7.107 1.00 94.94 105 PRO A CA 1
ATOM 752 C C . PRO A 1 105 ? 8.604 5.061 -8.240 1.00 94.94 105 PRO A C 1
ATOM 754 O O . PRO A 1 105 ? 8.217 4.874 -9.390 1.00 94.94 105 PRO A O 1
ATOM 757 N N . ASP A 1 106 ? 9.899 5.125 -7.920 1.00 94.44 106 ASP A N 1
ATOM 758 C CA . ASP A 1 106 ? 10.977 5.001 -8.908 1.00 94.44 106 ASP A CA 1
ATOM 759 C C . ASP A 1 106 ? 11.168 3.557 -9.405 1.00 94.44 106 ASP A C 1
ATOM 761 O O . ASP A 1 106 ? 11.554 3.338 -10.552 1.00 94.44 106 ASP A O 1
ATOM 765 N N . ALA A 1 107 ? 10.893 2.562 -8.554 1.00 96.25 107 ALA A N 1
ATOM 766 C CA . ALA A 1 107 ? 10.993 1.141 -8.901 1.00 96.25 107 ALA A CA 1
ATOM 767 C C . ALA A 1 107 ? 9.700 0.593 -9.522 1.00 96.25 107 ALA A C 1
ATOM 769 O O . ALA A 1 107 ? 9.754 -0.355 -10.305 1.00 96.25 107 ALA A O 1
ATOM 770 N N . TYR A 1 108 ? 8.558 1.214 -9.209 1.00 96.56 108 TYR A N 1
ATOM 771 C CA . TYR A 1 108 ? 7.241 0.883 -9.755 1.00 96.56 108 TYR A CA 1
ATOM 772 C C . TYR A 1 108 ? 6.598 2.115 -10.415 1.00 96.56 108 TYR A C 1
ATOM 774 O O . TYR A 1 108 ? 5.619 2.660 -9.884 1.00 96.56 108 TYR A O 1
ATOM 782 N N . PRO A 1 109 ? 7.133 2.593 -11.556 1.00 95.44 109 PRO A N 1
ATOM 783 C CA . PRO A 1 109 ? 6.625 3.792 -12.204 1.00 95.44 109 PRO A CA 1
ATOM 784 C C . PRO A 1 109 ? 5.178 3.626 -12.661 1.00 95.44 109 PRO A C 1
ATOM 786 O O . PRO A 1 109 ? 4.752 2.564 -13.119 1.00 95.44 109 PRO A O 1
ATOM 789 N N . ARG A 1 110 ? 4.413 4.714 -12.592 1.00 95.56 110 ARG A N 1
ATOM 790 C CA . ARG A 1 110 ? 3.045 4.748 -13.109 1.00 95.56 110 ARG A CA 1
ATOM 791 C C . ARG A 1 110 ? 3.032 4.485 -14.621 1.00 95.56 110 ARG A C 1
ATOM 793 O O . ARG A 1 110 ? 3.801 5.083 -15.366 1.00 95.56 110 ARG A O 1
ATOM 800 N N . GLY A 1 111 ? 2.126 3.624 -15.065 1.00 96.12 111 GLY A N 1
ATOM 801 C CA . GLY A 1 111 ? 2.006 3.138 -16.439 1.00 96.12 111 GLY A CA 1
ATOM 802 C C . GLY A 1 111 ? 2.887 1.927 -16.760 1.00 96.12 111 GLY A C 1
ATOM 803 O O . GLY A 1 111 ? 2.725 1.348 -17.832 1.00 96.12 111 GLY A O 1
ATOM 804 N N . ALA A 1 112 ? 3.797 1.527 -15.865 1.00 94.31 112 ALA A N 1
ATOM 805 C CA . ALA A 1 112 ? 4.630 0.345 -16.048 1.00 94.31 112 ALA A CA 1
ATOM 806 C C . ALA A 1 112 ? 3.967 -0.914 -15.463 1.00 94.31 112 ALA A C 1
ATOM 808 O O . ALA A 1 112 ? 3.240 -0.856 -14.471 1.00 94.31 112 ALA A O 1
ATOM 809 N N . THR A 1 113 ? 4.257 -2.061 -16.080 1.00 95.44 113 THR A N 1
ATOM 810 C CA . THR A 1 113 ? 3.828 -3.396 -15.633 1.00 95.44 113 THR A CA 1
ATOM 811 C C . THR A 1 113 ? 5.002 -4.361 -15.638 1.00 95.44 113 THR A C 1
ATOM 813 O O . THR A 1 113 ? 5.906 -4.216 -16.464 1.00 95.44 113 THR A O 1
ATOM 8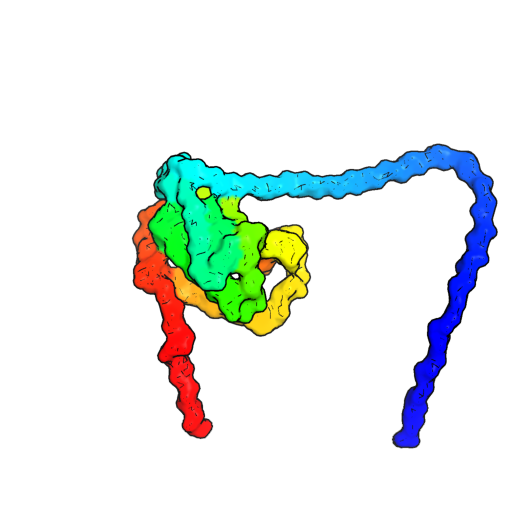16 N N . GLY A 1 114 ? 4.936 -5.406 -14.818 1.00 96.31 114 GLY A N 1
ATOM 817 C CA . GLY A 1 114 ? 5.970 -6.438 -14.743 1.00 96.31 114 GLY A CA 1
ATOM 818 C C . GLY A 1 114 ? 7.201 -5.995 -13.955 1.00 96.31 114 GLY A C 1
ATOM 819 O O . GLY A 1 114 ? 8.276 -6.564 -14.137 1.00 96.31 114 GLY A O 1
ATOM 820 N N . CYS A 1 115 ? 7.053 -4.977 -13.104 1.00 97.12 115 CYS A N 1
ATOM 821 C CA . CYS A 1 115 ? 8.079 -4.558 -12.157 1.00 97.12 115 CYS A CA 1
ATOM 822 C C . CYS A 1 115 ? 8.089 -5.478 -10.923 1.00 97.12 115 CYS A C 1
ATOM 824 O O . CYS A 1 115 ? 9.136 -5.640 -10.300 1.00 97.12 115 CYS A O 1
ATOM 826 N N . LEU A 1 116 ? 6.951 -6.099 -10.594 1.00 98.00 116 LEU A N 1
ATOM 827 C CA . LEU A 1 116 ? 6.848 -7.192 -9.625 1.00 98.00 116 LEU A CA 1
ATOM 828 C C . LEU A 1 116 ? 7.020 -8.564 -10.289 1.00 98.00 116 LEU A C 1
ATOM 830 O O . LEU A 1 116 ? 6.424 -8.871 -11.326 1.00 98.00 116 LEU A O 1
ATOM 834 N N . PHE A 1 117 ? 7.771 -9.446 -9.636 1.00 97.88 117 PHE A N 1
ATOM 835 C CA . PHE A 1 117 ? 7.840 -10.854 -9.999 1.00 97.88 117 PHE A CA 1
ATOM 836 C C . PHE A 1 117 ? 6.507 -11.568 -9.712 1.00 97.88 117 PHE A C 1
ATOM 838 O O . PHE A 1 117 ? 5.778 -11.188 -8.794 1.00 97.88 117 PHE A O 1
ATOM 845 N N . PRO A 1 118 ? 6.193 -12.681 -10.407 1.00 97.88 118 PRO A N 1
ATOM 846 C CA . PRO A 1 118 ? 4.928 -13.396 -10.208 1.00 97.88 118 PRO A CA 1
ATOM 847 C C . PRO A 1 118 ? 4.631 -13.799 -8.753 1.00 97.88 118 PRO A C 1
ATOM 849 O O . PRO A 1 118 ? 3.476 -13.795 -8.333 1.00 97.88 118 PRO A O 1
ATOM 852 N N . HIS A 1 119 ? 5.662 -14.136 -7.972 1.00 98.00 119 HIS A N 1
ATOM 853 C CA . HIS A 1 119 ? 5.497 -14.475 -6.558 1.00 98.00 119 HIS A CA 1
ATOM 854 C C . HIS A 1 119 ? 5.226 -13.238 -5.687 1.00 98.00 119 HIS A C 1
ATOM 856 O O . HIS A 1 119 ? 4.436 -13.324 -4.754 1.00 98.00 119 HIS A O 1
ATOM 862 N N . GLU A 1 120 ? 5.802 -12.082 -6.016 1.00 98.62 120 GLU A N 1
ATOM 863 C CA . GLU A 1 120 ? 5.526 -10.816 -5.328 1.00 98.62 120 GLU A CA 1
ATOM 864 C C . GLU A 1 120 ? 4.105 -10.334 -5.628 1.00 98.62 120 GLU A C 1
ATOM 866 O O . GLU A 1 120 ? 3.400 -9.897 -4.724 1.00 98.62 120 GLU A O 1
ATOM 871 N N . VAL A 1 121 ? 3.622 -10.511 -6.864 1.00 98.62 121 VAL A N 1
ATOM 872 C CA . VAL A 1 121 ? 2.208 -10.276 -7.197 1.00 98.62 121 VAL A CA 1
ATOM 873 C C . VAL A 1 121 ? 1.301 -11.149 -6.325 1.00 98.62 121 VAL A C 1
ATOM 875 O O . VAL A 1 121 ? 0.297 -10.660 -5.813 1.00 98.62 121 VAL A O 1
ATOM 878 N N . ALA A 1 122 ? 1.649 -12.422 -6.107 1.00 98.19 122 ALA A N 1
ATOM 879 C CA . ALA A 1 122 ? 0.882 -13.297 -5.219 1.00 98.19 122 ALA A CA 1
ATOM 880 C C . ALA A 1 122 ? 0.874 -12.795 -3.762 1.00 98.19 122 ALA A C 1
ATOM 882 O O . ALA A 1 122 ? -0.179 -12.826 -3.127 1.00 98.19 122 ALA A O 1
ATOM 883 N N . VAL A 1 123 ? 1.999 -12.269 -3.262 1.00 98.31 123 VAL A N 1
ATOM 884 C CA . VAL A 1 123 ? 2.069 -11.608 -1.946 1.00 98.31 123 VAL A CA 1
ATOM 885 C C . VAL A 1 123 ? 1.162 -10.378 -1.906 1.00 98.31 123 VAL A C 1
ATOM 887 O O . VAL A 1 123 ? 0.382 -10.235 -0.970 1.00 98.31 123 VAL A O 1
ATOM 890 N N . VAL A 1 124 ? 1.172 -9.526 -2.937 1.00 98.31 124 VAL A N 1
ATOM 891 C CA . VAL A 1 124 ? 0.247 -8.382 -3.022 1.00 98.31 124 VAL A CA 1
ATOM 892 C C . VAL A 1 124 ? -1.209 -8.850 -2.952 1.00 98.31 124 VAL A C 1
ATOM 894 O O . VAL A 1 124 ? -2.001 -8.266 -2.217 1.00 98.31 124 VAL A O 1
ATOM 897 N N . ARG A 1 125 ? -1.582 -9.933 -3.647 1.00 98.06 125 ARG A N 1
ATOM 898 C CA . ARG A 1 125 ? -2.947 -10.485 -3.556 1.00 98.06 125 ARG A CA 1
ATOM 899 C C . ARG A 1 125 ? -3.302 -10.962 -2.152 1.00 98.06 125 ARG A C 1
ATOM 901 O O . ARG A 1 125 ? -4.426 -10.722 -1.719 1.00 98.06 125 ARG A O 1
ATOM 908 N N . ASP A 1 126 ? -2.368 -11.601 -1.458 1.00 97.19 126 ASP A N 1
ATOM 909 C CA . ASP A 1 126 ? -2.550 -12.045 -0.073 1.00 97.19 126 ASP A CA 1
ATOM 910 C C . ASP A 1 126 ? -2.761 -10.847 0.870 1.00 97.19 126 ASP A C 1
ATOM 912 O O . ASP A 1 126 ? -3.721 -10.821 1.637 1.00 97.19 126 ASP A O 1
ATOM 916 N N . ILE A 1 127 ? -1.956 -9.788 0.719 1.00 95.94 127 ILE A N 1
ATOM 917 C CA . ILE A 1 127 ? -2.109 -8.523 1.456 1.00 95.94 127 ILE A CA 1
ATOM 918 C C . ILE A 1 127 ? -3.495 -7.894 1.217 1.00 95.94 127 ILE A C 1
ATOM 920 O O . ILE A 1 127 ? -4.162 -7.463 2.157 1.00 95.94 127 ILE A O 1
ATOM 924 N N . LEU A 1 128 ? -3.964 -7.835 -0.033 1.00 95.38 128 LEU A N 1
ATOM 925 C CA . LEU A 1 128 ? -5.282 -7.264 -0.349 1.00 95.38 128 LEU A CA 1
ATOM 926 C C . LEU A 1 128 ? -6.434 -8.114 0.206 1.00 95.38 128 LEU A C 1
ATOM 928 O O . LEU A 1 128 ? -7.458 -7.569 0.630 1.00 95.38 128 LEU A O 1
ATOM 932 N N . ALA A 1 129 ? -6.274 -9.441 0.216 1.00 92.88 129 ALA A N 1
ATOM 933 C CA . ALA A 1 129 ? -7.232 -10.357 0.825 1.00 92.88 129 ALA A CA 1
ATOM 934 C C . ALA A 1 129 ? -7.308 -10.151 2.344 1.00 92.88 129 ALA A C 1
ATOM 936 O O . ALA A 1 129 ? -8.408 -10.132 2.906 1.00 92.88 129 ALA A O 1
ATOM 937 N N . ASP A 1 130 ? -6.164 -9.912 2.987 1.00 91.06 130 ASP A N 1
ATOM 938 C CA . ASP A 1 130 ? -6.079 -9.536 4.394 1.00 91.06 130 ASP A CA 1
ATOM 939 C C . ASP A 1 130 ? -6.838 -8.221 4.667 1.00 91.06 130 ASP A C 1
ATOM 941 O O . ASP A 1 130 ? -7.593 -8.119 5.634 1.00 91.06 130 ASP A O 1
ATOM 945 N N . CYS A 1 131 ? -6.773 -7.247 3.756 1.00 92.19 131 CYS A N 1
ATOM 946 C CA . CYS A 1 131 ? -7.557 -6.009 3.837 1.00 92.19 131 CYS A CA 1
ATOM 947 C C . CYS A 1 131 ? -9.070 -6.174 3.574 1.00 92.19 131 CYS A C 1
ATOM 949 O O . CYS A 1 131 ? -9.802 -5.181 3.605 1.00 92.19 131 CYS A O 1
ATOM 951 N N . GLY A 1 132 ? -9.570 -7.381 3.283 1.00 87.94 132 GLY A N 1
ATOM 952 C CA . GLY A 1 132 ? -11.005 -7.652 3.133 1.00 87.94 132 GLY A CA 1
ATOM 953 C C . GLY A 1 132 ? -11.691 -6.865 2.009 1.00 87.94 132 GLY A C 1
ATOM 954 O O . GLY A 1 132 ? -12.879 -6.569 2.112 1.00 87.94 132 GLY A O 1
ATOM 955 N N . GLY A 1 133 ? -10.945 -6.483 0.966 1.00 87.19 133 GLY A N 1
ATOM 956 C CA . GLY A 1 133 ? -11.448 -5.676 -0.153 1.00 87.19 133 GLY A CA 1
ATOM 957 C C . GLY A 1 133 ? -11.571 -4.174 0.132 1.00 87.19 133 GLY A C 1
ATOM 958 O O . GLY A 1 133 ? -12.043 -3.434 -0.723 1.00 87.19 133 GLY A O 1
ATOM 959 N N . ALA A 1 134 ? -11.137 -3.693 1.302 1.00 93.06 134 ALA A N 1
ATOM 960 C CA . ALA A 1 134 ? -11.157 -2.264 1.625 1.00 93.06 134 ALA A CA 1
ATOM 961 C C . ALA A 1 134 ? -10.038 -1.460 0.933 1.00 93.06 134 ALA A C 1
ATOM 963 O O . ALA A 1 134 ? -10.083 -0.229 0.930 1.00 93.06 134 ALA A O 1
ATOM 964 N N . VAL A 1 135 ? -9.046 -2.143 0.356 1.00 95.88 135 VAL A N 1
ATOM 965 C CA . VAL A 1 135 ? -7.917 -1.557 -0.374 1.00 95.88 135 VAL A CA 1
ATOM 966 C C . VAL A 1 135 ? -7.932 -2.076 -1.810 1.00 95.88 135 VAL A C 1
ATOM 968 O O . VAL A 1 135 ? -8.041 -3.280 -2.036 1.00 95.88 135 VAL A O 1
ATOM 971 N N . ARG A 1 136 ? -7.790 -1.166 -2.773 1.00 96.81 136 ARG A N 1
ATOM 972 C CA . ARG A 1 136 ? -7.560 -1.454 -4.192 1.00 96.81 136 ARG A CA 1
ATOM 973 C C . ARG A 1 136 ? -6.080 -1.264 -4.521 1.00 96.81 136 ARG A C 1
ATOM 975 O O . ARG A 1 136 ? -5.445 -0.348 -3.997 1.00 96.81 136 ARG A O 1
ATOM 982 N N . TRP A 1 137 ? -5.563 -2.095 -5.419 1.00 98.44 137 TRP A N 1
ATOM 983 C CA . TRP A 1 137 ? -4.210 -1.993 -5.956 1.00 98.44 137 TRP A CA 1
ATOM 984 C C . TRP A 1 137 ? -4.213 -1.385 -7.360 1.00 98.44 137 TRP A C 1
ATOM 986 O O . TRP A 1 137 ? -4.956 -1.840 -8.226 1.00 98.44 137 TRP A O 1
ATOM 996 N N . GLY A 1 138 ? -3.371 -0.378 -7.590 1.00 97.81 138 GLY A N 1
ATOM 997 C CA . GLY A 1 138 ? -3.247 0.306 -8.878 1.00 97.81 138 GLY A CA 1
ATOM 998 C C . GLY A 1 138 ? -2.657 -0.571 -9.984 1.00 97.81 138 GLY A C 1
ATOM 999 O O . GLY A 1 138 ? -2.841 -0.277 -11.159 1.00 97.81 138 GLY A O 1
ATOM 1000 N N . GLY A 1 139 ? -1.991 -1.684 -9.655 1.00 97.62 139 GLY A N 1
ATOM 1001 C CA . GLY A 1 139 ? -1.542 -2.661 -10.657 1.00 97.62 139 GLY A CA 1
ATOM 1002 C C . GLY A 1 139 ? -2.687 -3.344 -11.421 1.00 97.62 139 GLY A C 1
ATOM 1003 O O . GLY A 1 139 ? -2.450 -3.902 -12.488 1.00 97.62 139 GLY A O 1
ATOM 1004 N N . ASP A 1 140 ? -3.924 -3.270 -10.912 1.00 97.50 140 ASP A N 1
ATOM 1005 C CA . ASP A 1 140 ? -5.122 -3.779 -11.594 1.00 97.50 140 ASP A CA 1
ATOM 1006 C C . ASP A 1 140 ? -5.734 -2.794 -12.601 1.00 97.50 140 ASP A C 1
ATOM 1008 O O . ASP A 1 140 ? -6.636 -3.168 -13.362 1.00 97.50 140 ASP A O 1
ATOM 1012 N N . ASP A 1 141 ? -5.274 -1.540 -12.619 1.00 96.44 141 ASP A N 1
ATOM 1013 C CA . ASP A 1 141 ? -5.810 -0.525 -13.519 1.00 96.44 141 ASP A CA 1
ATOM 1014 C C . ASP A 1 141 ? -5.421 -0.846 -14.969 1.00 96.44 141 ASP A C 1
ATOM 1016 O O . ASP A 1 141 ? -4.248 -0.877 -15.336 1.00 96.44 141 ASP A O 1
ATOM 1020 N N . ARG A 1 142 ? -6.432 -1.074 -15.818 1.00 94.44 142 ARG A N 1
ATOM 1021 C CA . ARG A 1 142 ? -6.237 -1.519 -17.211 1.00 94.44 142 ARG A CA 1
ATOM 1022 C C . ARG A 1 142 ? -5.550 -0.481 -18.093 1.00 94.44 142 ARG A C 1
ATOM 1024 O O . ARG A 1 142 ? -4.768 -0.856 -18.959 1.00 94.44 142 ARG A O 1
ATOM 1031 N N . ASP A 1 143 ? -5.872 0.794 -17.892 1.00 94.81 143 ASP A N 1
ATOM 1032 C CA . ASP A 1 143 ? -5.409 1.877 -18.765 1.00 94.81 143 ASP A CA 1
ATOM 1033 C C . ASP A 1 143 ? -4.083 2.474 -18.292 1.00 94.81 143 ASP A C 1
ATOM 1035 O O . ASP A 1 143 ? -3.267 2.932 -19.090 1.00 94.81 143 ASP A O 1
ATOM 1039 N N . THR A 1 144 ? -3.871 2.540 -16.979 1.00 95.44 144 THR A N 1
ATOM 1040 C CA . THR A 1 144 ? -2.679 3.160 -16.392 1.00 95.44 144 THR A CA 1
ATOM 1041 C C . THR A 1 144 ? -2.276 2.408 -15.124 1.00 95.44 144 THR A C 1
ATOM 1043 O O . THR A 1 144 ? -2.496 2.916 -14.023 1.00 95.44 144 THR A O 1
ATOM 1046 N N . PRO A 1 145 ? -1.700 1.202 -15.273 1.00 97.06 145 PRO A N 1
ATOM 1047 C CA . PRO A 1 145 ? -1.308 0.363 -14.149 1.00 97.06 145 PRO A CA 1
ATOM 1048 C C . PRO A 1 145 ? -0.261 1.063 -13.287 1.00 97.06 145 PRO A C 1
ATOM 1050 O O . PRO A 1 145 ? 0.583 1.804 -13.788 1.00 97.06 145 PRO A O 1
ATOM 1053 N N . TRP A 1 146 ? -0.304 0.844 -11.979 1.00 97.38 146 TRP A N 1
ATOM 1054 C CA . TRP A 1 146 ? 0.675 1.401 -11.051 1.00 97.38 146 TRP A CA 1
ATOM 1055 C C . TRP A 1 146 ? 0.949 0.423 -9.909 1.00 97.38 146 TRP A C 1
ATOM 1057 O O . TRP A 1 146 ? 0.268 0.414 -8.886 1.00 97.38 146 TRP A O 1
ATOM 1067 N N . GLU A 1 147 ? 1.959 -0.429 -10.093 1.00 98.12 147 GLU A N 1
ATOM 1068 C CA . GLU A 1 147 ? 2.216 -1.580 -9.213 1.00 98.12 147 GLU A CA 1
ATOM 1069 C C . GLU A 1 147 ? 2.646 -1.201 -7.782 1.00 98.12 147 GLU A C 1
ATOM 1071 O O . GLU A 1 147 ? 2.493 -2.005 -6.866 1.00 98.12 147 GLU A O 1
ATOM 1076 N N . GLY A 1 148 ? 3.113 0.031 -7.556 1.00 97.75 148 GLY A N 1
ATOM 1077 C CA . GLY A 1 148 ? 3.419 0.557 -6.221 1.00 97.75 148 GLY A CA 1
ATOM 1078 C C . GLY A 1 148 ? 2.247 1.261 -5.523 1.00 97.75 148 GLY A C 1
ATOM 1079 O O . GLY A 1 148 ? 2.409 1.713 -4.393 1.00 97.75 148 GLY A O 1
ATOM 1080 N N . HIS A 1 149 ? 1.089 1.414 -6.175 1.00 98.19 149 HIS A N 1
ATOM 1081 C CA . HIS A 1 149 ? -0.016 2.253 -5.694 1.00 98.19 149 HIS A CA 1
ATOM 1082 C C . HIS A 1 149 ? -1.124 1.455 -5.006 1.00 98.19 149 HIS A C 1
ATOM 1084 O O . HIS A 1 149 ? -1.616 0.455 -5.526 1.00 98.19 149 HIS A O 1
ATOM 1090 N N . PHE A 1 150 ? -1.558 1.943 -3.847 1.00 98.25 150 PHE A N 1
ATOM 1091 C CA . PHE A 1 150 ? -2.628 1.372 -3.039 1.00 98.25 150 PHE A CA 1
ATOM 1092 C C . PHE A 1 150 ? -3.593 2.471 -2.600 1.00 98.25 150 PHE A C 1
ATOM 1094 O O . PHE A 1 150 ? -3.177 3.532 -2.135 1.00 98.25 150 PHE A O 1
ATOM 1101 N N . ARG A 1 151 ? -4.898 2.222 -2.712 1.00 96.69 151 ARG A N 1
ATOM 1102 C CA . ARG A 1 151 ? -5.941 3.206 -2.394 1.00 96.69 151 ARG A CA 1
ATOM 1103 C C . ARG A 1 151 ? -7.058 2.574 -1.585 1.00 96.69 151 ARG A C 1
ATOM 1105 O O . ARG A 1 151 ? -7.503 1.472 -1.893 1.00 96.69 151 ARG A O 1
ATOM 1112 N N . ILE A 1 152 ? -7.572 3.309 -0.605 1.00 95.31 152 ILE A N 1
ATOM 1113 C CA . ILE A 1 152 ? -8.800 2.921 0.089 1.00 95.31 152 ILE A CA 1
ATOM 1114 C C . ILE A 1 152 ? -9.986 2.926 -0.885 1.00 95.31 152 ILE A C 1
ATOM 1116 O O . ILE A 1 152 ? -10.264 3.933 -1.532 1.00 95.31 152 ILE A O 1
ATOM 1120 N N . ASP A 1 153 ? -10.708 1.809 -0.959 1.00 90.31 153 ASP A N 1
ATOM 1121 C CA . ASP A 1 153 ? -11.885 1.673 -1.820 1.00 90.31 153 ASP A CA 1
ATOM 1122 C C . ASP A 1 153 ? -13.203 2.045 -1.115 1.00 90.31 153 ASP A C 1
ATOM 1124 O O . ASP A 1 153 ? -14.157 2.534 -1.719 1.00 90.31 153 ASP A O 1
ATOM 1128 N N . ALA A 1 154 ? -13.261 1.867 0.205 1.00 82.62 154 ALA A N 1
ATOM 1129 C CA . ALA A 1 154 ? -14.432 2.236 0.989 1.00 82.62 154 ALA A CA 1
ATOM 1130 C C . ALA A 1 154 ? -14.445 3.738 1.322 1.00 82.62 154 ALA A C 1
ATOM 1132 O O . ALA A 1 154 ? -13.410 4.361 1.543 1.00 82.62 154 ALA A O 1
ATOM 1133 N N . ARG A 1 155 ? -15.633 4.341 1.453 1.00 77.94 155 ARG A N 1
ATOM 1134 C CA . ARG A 1 155 ? -15.730 5.732 1.924 1.00 77.94 155 ARG A CA 1
ATOM 1135 C C . ARG A 1 155 ? -15.043 5.867 3.299 1.00 77.94 155 ARG A C 1
ATOM 1137 O O . ARG A 1 155 ? -15.368 5.074 4.196 1.00 77.94 155 ARG A O 1
ATOM 1144 N N . PRO A 1 156 ? -14.167 6.871 3.505 1.00 77.25 156 PRO A N 1
ATOM 1145 C CA . PRO A 1 156 ? -13.627 7.181 4.825 1.00 77.25 156 PRO A CA 1
ATOM 1146 C C . PRO A 1 156 ? -14.747 7.353 5.863 1.00 77.25 156 PRO A C 1
ATOM 1148 O O . PRO A 1 156 ? -15.750 8.017 5.594 1.00 77.25 156 PRO A O 1
ATOM 1151 N N . GLY A 1 157 ? -14.603 6.707 7.024 1.00 74.88 157 GLY A N 1
ATOM 1152 C CA . GLY A 1 157 ? -15.607 6.702 8.099 1.00 74.88 157 GLY A CA 1
ATOM 1153 C C . GLY A 1 157 ? -16.752 5.687 7.944 1.00 74.88 157 GLY A C 1
ATOM 1154 O O . GLY A 1 157 ? -17.663 5.673 8.768 1.00 74.88 157 GLY A O 1
ATOM 1155 N N . SER A 1 158 ? -16.738 4.831 6.915 1.00 81.06 158 SER A N 1
ATOM 1156 C CA . SER A 1 158 ? -17.731 3.756 6.768 1.00 81.06 158 SER A CA 1
ATOM 1157 C C . SER A 1 158 ? -17.503 2.598 7.751 1.00 81.06 158 SER A C 1
ATOM 1159 O O . SER A 1 158 ? -16.371 2.275 8.110 1.00 81.06 158 SER A O 1
ATOM 1161 N N . SER A 1 159 ? -18.582 1.916 8.146 1.00 80.38 159 SER A N 1
ATOM 1162 C CA . SER A 1 159 ? -18.511 0.732 9.016 1.00 80.38 159 SER A CA 1
ATOM 1163 C C . SER A 1 159 ? -17.729 -0.425 8.385 1.00 80.38 159 SER A C 1
ATOM 1165 O O . SER A 1 159 ? -17.038 -1.142 9.104 1.00 80.38 159 SER A O 1
ATOM 1167 N N . THR A 1 160 ? -17.774 -0.576 7.057 1.00 80.88 160 THR A N 1
ATOM 1168 C CA . THR A 1 160 ? -16.964 -1.549 6.303 1.00 80.88 160 THR A CA 1
ATOM 1169 C C . THR A 1 160 ? -15.469 -1.301 6.486 1.00 80.88 160 THR A C 1
ATOM 1171 O O . THR A 1 160 ? -14.719 -2.239 6.748 1.00 80.88 160 THR A O 1
ATOM 1174 N N . LEU A 1 161 ? -15.039 -0.037 6.406 1.00 82.38 161 LEU A N 1
ATOM 1175 C CA . LEU A 1 161 ? -13.644 0.347 6.618 1.00 82.38 161 LEU A CA 1
ATOM 1176 C C . LEU A 1 161 ? -13.206 0.057 8.061 1.00 82.38 161 LEU A C 1
ATOM 1178 O O . LEU A 1 161 ? -12.140 -0.512 8.283 1.00 82.38 161 LEU A O 1
ATOM 1182 N N . THR A 1 162 ? -14.049 0.394 9.040 1.00 83.19 162 THR A N 1
ATOM 1183 C CA . THR A 1 162 ? -13.788 0.091 10.454 1.00 83.19 162 THR A CA 1
ATOM 1184 C C . THR A 1 162 ? -13.684 -1.414 10.696 1.00 83.19 162 THR A C 1
ATOM 1186 O O . THR A 1 162 ? -12.767 -1.859 11.379 1.00 83.19 162 THR A O 1
ATOM 1189 N N . ALA A 1 163 ? -14.574 -2.219 10.110 1.00 81.75 163 ALA A N 1
ATOM 1190 C CA . ALA A 1 163 ? -14.541 -3.673 10.247 1.00 81.75 163 ALA A CA 1
ATOM 1191 C C . ALA A 1 163 ? -13.263 -4.288 9.653 1.00 81.75 163 ALA A C 1
ATOM 1193 O O . ALA A 1 163 ? -12.664 -5.166 10.275 1.00 81.75 163 ALA A O 1
ATOM 1194 N N . ALA A 1 164 ? -12.818 -3.801 8.490 1.00 80.25 164 ALA A N 1
ATOM 1195 C CA . ALA A 1 164 ? -11.554 -4.215 7.884 1.00 80.25 164 ALA A CA 1
ATOM 1196 C C . ALA A 1 164 ? -10.348 -3.829 8.760 1.00 80.25 164 ALA A C 1
ATOM 1198 O O . ALA A 1 164 ? -9.443 -4.633 8.956 1.00 80.25 164 ALA A O 1
ATOM 1199 N N . ALA A 1 165 ? -10.358 -2.633 9.357 1.00 81.00 165 ALA A N 1
ATOM 1200 C CA . ALA A 1 165 ? -9.269 -2.160 10.212 1.00 81.00 165 ALA A CA 1
ATOM 1201 C C . ALA A 1 165 ? -9.201 -2.839 11.593 1.00 81.00 165 ALA A C 1
ATOM 1203 O O . ALA A 1 165 ? -8.119 -2.945 12.158 1.00 81.00 165 ALA A O 1
ATOM 1204 N N . VAL A 1 166 ? -10.326 -3.312 12.145 1.00 79.00 166 VAL A N 1
ATOM 1205 C CA . VAL A 1 166 ? -10.358 -4.087 13.407 1.00 79.00 166 VAL A CA 1
ATOM 1206 C C . VAL A 1 166 ? -9.751 -5.480 13.227 1.00 79.00 166 VAL A C 1
ATOM 1208 O O . VAL A 1 166 ? -9.262 -6.087 14.179 1.00 79.00 166 VAL A O 1
ATOM 1211 N N . ARG A 1 167 ? -9.759 -5.988 11.996 1.00 64.00 167 ARG A N 1
ATOM 1212 C CA . ARG A 1 167 ? -9.236 -7.300 11.643 1.00 64.00 167 ARG A CA 1
ATOM 1213 C C . ARG A 1 167 ? -8.121 -7.142 10.609 1.00 64.00 167 ARG A C 1
ATOM 1215 O O . ARG A 1 167 ? -8.333 -7.582 9.489 1.00 64.00 167 ARG A O 1
ATOM 1222 N N . PRO A 1 168 ? -6.944 -6.581 10.944 1.00 54.31 168 PRO A N 1
ATOM 1223 C CA . PRO A 1 168 ? -5.774 -6.776 10.103 1.00 54.31 168 PRO A CA 1
ATOM 1224 C C . PRO A 1 168 ? -5.360 -8.241 10.315 1.00 54.31 168 PRO A C 1
ATOM 1226 O O . PRO A 1 168 ? -4.800 -8.566 11.368 1.00 54.31 168 PRO A O 1
ATOM 1229 N N . PRO A 1 169 ? -5.730 -9.190 9.438 1.00 51.69 169 PRO A N 1
ATOM 1230 C CA . PRO A 1 169 ? -5.527 -10.593 9.710 1.00 51.69 169 PRO A CA 1
ATOM 1231 C C . PRO A 1 169 ? -4.025 -10.839 9.653 1.00 51.69 169 PRO A C 1
ATOM 1233 O O . PRO A 1 169 ? -3.364 -10.581 8.657 1.00 51.69 169 PRO A O 1
ATOM 1236 N N . ILE A 1 170 ? -3.472 -11.369 10.735 1.00 50.69 170 ILE A N 1
ATOM 1237 C CA . ILE A 1 170 ? -2.216 -12.109 10.666 1.00 50.69 170 ILE A CA 1
ATOM 1238 C C . ILE A 1 170 ? -2.610 -13.483 10.106 1.00 50.69 170 ILE A C 1
ATOM 1240 O O . ILE A 1 170 ? -2.757 -14.451 10.853 1.00 50.69 170 ILE A O 1
ATOM 1244 N N . SER A 1 171 ? -2.935 -13.571 8.810 1.00 46.19 171 SER A N 1
ATOM 1245 C CA . SER A 1 171 ? -3.398 -14.836 8.215 1.00 46.19 171 SER A CA 1
ATOM 1246 C C . SER A 1 171 ? -2.272 -15.873 8.089 1.00 46.19 171 SER A C 1
ATOM 1248 O O . SER A 1 171 ? -2.552 -17.070 7.961 1.00 46.19 171 SER A O 1
ATOM 1250 N N . SER A 1 172 ? -1.010 -15.461 8.275 1.00 46.88 172 SER A N 1
ATOM 1251 C CA . SER A 1 172 ? 0.166 -16.338 8.211 1.00 46.88 172 SER A CA 1
ATOM 1252 C C . SER A 1 172 ? 0.205 -17.452 9.271 1.00 46.88 172 SER A C 1
ATOM 1254 O O . SER A 1 172 ? 1.005 -18.374 9.140 1.00 46.88 172 SER A O 1
ATOM 1256 N N . LEU A 1 173 ? -0.687 -17.453 10.272 1.00 44.72 173 LEU A N 1
ATOM 1257 C CA . LEU A 1 173 ? -0.781 -18.529 11.272 1.00 44.72 173 LEU A CA 1
ATOM 1258 C C . LEU A 1 173 ? -1.950 -19.509 11.069 1.00 44.72 173 LEU A C 1
ATOM 1260 O O . LEU A 1 173 ? -2.081 -20.452 11.846 1.00 44.72 173 LEU A O 1
ATOM 1264 N N . ARG A 1 174 ? -2.804 -19.340 10.046 1.00 47.88 174 ARG A N 1
ATOM 1265 C CA . ARG A 1 174 ? -4.023 -20.169 9.901 1.00 47.88 174 ARG A CA 1
ATOM 1266 C C . ARG A 1 174 ? -3.987 -21.255 8.830 1.00 47.88 174 ARG A C 1
ATOM 1268 O O . ARG A 1 174 ? -4.865 -22.115 8.839 1.00 47.88 174 ARG A O 1
ATOM 1275 N N . LYS A 1 175 ? -2.969 -21.296 7.968 1.00 49.88 175 LYS A N 1
ATOM 1276 C CA . LYS A 1 175 ? -2.664 -22.496 7.172 1.00 49.88 175 LYS A CA 1
ATOM 1277 C C . LYS A 1 175 ? -1.525 -23.261 7.831 1.00 49.88 175 LYS A C 1
ATOM 1279 O O . LYS A 1 175 ? -0.376 -23.199 7.404 1.00 49.88 175 LYS A O 1
ATOM 1284 N N . GLY A 1 176 ? -1.878 -24.008 8.877 1.00 39.56 176 GLY A N 1
ATOM 1285 C CA . GLY A 1 176 ? -1.099 -25.172 9.267 1.00 39.56 176 GLY A CA 1
ATOM 1286 C C . GLY A 1 176 ? -0.963 -26.073 8.044 1.00 39.56 176 GLY A C 1
ATOM 1287 O O . GLY A 1 176 ? -1.954 -26.603 7.546 1.00 39.56 176 GLY A O 1
ATOM 1288 N N . ARG A 1 177 ? 0.257 -26.183 7.518 1.00 44.22 177 ARG A N 1
ATOM 1289 C CA . ARG A 1 177 ? 0.617 -27.271 6.616 1.00 44.22 177 ARG A CA 1
ATOM 1290 C C . ARG A 1 177 ? 0.509 -28.554 7.432 1.00 44.22 177 ARG A C 1
ATOM 1292 O O . ARG A 1 177 ? 1.349 -28.787 8.293 1.00 44.22 177 ARG A O 1
ATOM 1299 N N . SER A 1 178 ? -0.527 -29.349 7.190 1.00 40.12 178 SER A N 1
ATOM 1300 C CA . SER A 1 178 ? -0.472 -30.772 7.498 1.00 40.12 178 SER A CA 1
ATOM 1301 C C . SER A 1 178 ? 0.552 -31.379 6.545 1.00 40.12 178 SER A C 1
ATOM 1303 O O . SER A 1 178 ? 0.349 -31.386 5.331 1.00 40.12 178 SER A O 1
ATOM 1305 N N . TRP A 1 179 ? 1.691 -31.798 7.082 1.00 46.16 179 TRP A N 1
ATOM 1306 C CA . TRP A 1 179 ? 2.574 -32.723 6.385 1.00 46.16 179 TRP A CA 1
ATOM 1307 C C . TRP A 1 179 ? 2.033 -34.118 6.690 1.00 46.16 179 TRP A C 1
ATOM 1309 O O . TRP A 1 179 ? 2.279 -34.652 7.770 1.00 46.16 179 TRP A O 1
ATOM 1319 N N . GLU A 1 180 ? 1.230 -34.634 5.766 1.00 45.03 180 GLU A N 1
ATOM 1320 C CA . GLU A 1 180 ? 0.976 -36.066 5.601 1.00 45.03 180 GLU A CA 1
ATOM 1321 C C . GLU A 1 180 ? 1.652 -36.521 4.307 1.00 45.03 180 GLU A C 1
ATOM 1323 O O . GLU A 1 180 ? 1.627 -35.734 3.328 1.00 45.03 180 GLU A O 1
#

Secondary structure (DSSP, 8-state):
-----------------------------------PPPBPPSEEETTEEEEEEE-TTSS-EEEEETTHHHHHHHHHHHHHHHHT----TTSEEEETTTTEEEE-TTTS-TT----S-HHHHHHHHHHHHHTTTSEEEGGG-SSS--TTEEEE-SPTT-HHHHHHHH----GGGT------

Mean predicted aligned error: 12.67 Å

Radius of gyration: 23.38 Å; Cα contacts (8 Å, |Δi|>4): 276; chains: 1; bounding box: 52×60×59 Å

Solvent-accessible surface area (backbone atoms only — not comparable to full-atom values): 10760 Å² total; per-residue (Å²): 140,83,81,87,82,88,80,78,95,79,76,92,80,87,80,90,81,82,90,77,94,72,95,70,83,77,75,72,78,68,77,79,72,69,73,78,78,61,66,22,67,65,42,83,52,102,88,47,45,18,40,78,42,74,30,72,97,48,66,17,39,29,21,22,19,62,61,45,54,32,52,47,54,42,50,48,5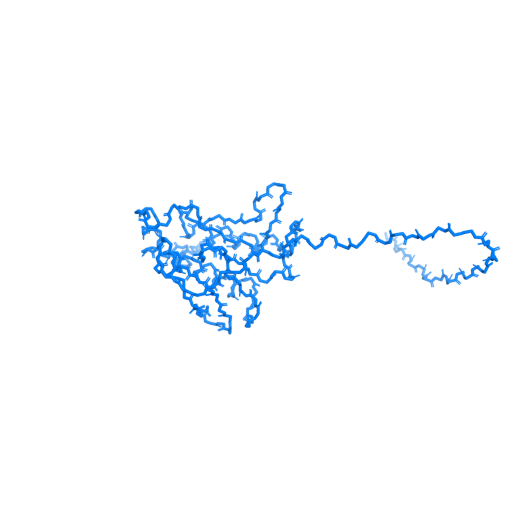2,30,50,40,31,76,74,68,49,80,46,44,60,81,29,34,41,14,25,58,84,12,54,27,41,36,37,36,57,89,72,26,38,78,62,45,78,80,73,61,53,76,68,47,49,51,49,52,51,51,50,35,56,38,34,67,65,38,44,43,57,31,55,72,39,88,89,57,16,15,65,27,31,37,33,58,65,49,62,87,91,36,70,68,37,46,56,31,39,78,43,69,53,75,59,88,74,73,72,73,79,78,87,125

pLDDT: mean 81.1, std 21.6, range [33.72, 98.62]

Sequence (180 aa):
MTRSPVHHLARRTFLTGLLAAGGLAVLEPAPAAAGAPAEARPGPTRFGNVETHVIEGSAASAALLSGPVATLLLHVARRFHYEIAALTSTDAIGLADGTELVIRPDAYPRGATGCLFPHEVAVVRDILADCGGAVRWGGDDRDTPWEGHFRIDARPGSSTLTAAAVRPPISSLRKGRSWE